Protein 4U4E (pdb70)

InterPro domains:
  IPR002155 Thiolase [PIRSF000429] (8-375)
  IPR016039 Thiolase-like [G3DSA:3.40.47.10] (2-383)
  IPR016039 Thiolase-like [SSF53901] (20-224)
  IPR016039 Thiolase-like [SSF53901] (239-372)
  IPR055140 Thiolase, C-terminal domain 2 [PF22691] (236-382)

Nearest PDB structures (foldseek):
  6ok1-assembly1_A  TM=9.140E-01  e=4.438E-34  Thermomonospora curvata DSM 43183
  6ok1-assembly1_C  TM=9.172E-01  e=2.394E-33  Thermomonospora curvata DSM 43183
  5ab7-assembly2_D  TM=8.672E-01  e=2.809E-29  Trypanosoma brucei brucei
  5ab7-assembly3_F  TM=8.658E-01  e=1.011E-28  Trypanosoma brucei brucei
  5m3k-assembly1_C  TM=8.158E-01  e=1.645E-23  Pseudomonas protegens Pf-5

Solvent-accessible surface area: 14396 Å² total

Secondary structure (DSSP, 8-state):
--TTSEEEEEEEE-S--BS-TT--HHHHHHHHHHHHHHHHT--GGG--EEEEESS-HHHHHHHHT---SEEE-------SSHHHHHHHHHHHTTS-SSEEEEEEEETTT------HHHHHHHHHH---S---HHHHHHHHHHHHHH---TT-------HHHHHHSPEEETTEEGGGB----EEEEEEEEEEHHHHHTSSSPPEEEEEEEEEE--S------S--HHHHHHHHHHH-----GGG--B----SBHHHHHHHHHHHTSS-TT-HHHHHTTTTTSTTSS---TT-IIIII-------HHHHHHHHHTTTTGGGGGGSPTT--EEEEEEEETTTTEEEEEEEEE-

Radius of gyration: 19.01 Å; Cα contacts (8 Å, |Δi|>4): 883; chains: 1; bounding box: 47×54×43 Å

Structure (mmCIF, N/CA/C/O backbone):
data_4U4E
#
_entry.id   4U4E
#
_cell.length_a   75.540
_cell.length_b   75.540
_cell.length_c   123.494
_cell.angle_alpha   90.00
_cell.angle_beta   90.00
_cell.angle_gamma   120.00
#
_symmetry.space_group_name_H-M   'P 32 2 1'
#
loop_
_entity.id
_entity.type
_entity.pdbx_description
1 polymer Thiolase
2 water water
#
loop_
_atom_site.group_PDB
_atom_site.id
_atom_site.type_symbol
_atom_site.label_atom_id
_atom_site.label_alt_id
_atom_site.label_comp_id
_atom_site.label_asym_id
_atom_site.label_entity_id
_atom_site.label_seq_id
_atom_site.pdbx_PDB_ins_code
_atom_site.Cartn_x
_atom_site.Cartn_y
_atom_site.Cartn_z
_atom_site.occupancy
_atom_site.B_iso_or_equiv
_atom_site.auth_seq_id
_atom_site.auth_comp_id
_atom_site.auth_asym_id
_atom_site.auth_atom_id
_atom_site.pdbx_PDB_model_num
ATOM 1 N N . THR A 1 3 ? 16.821 52.351 37.152 1.00 70.89 3 THR A N 1
ATOM 2 C CA . THR A 1 3 ? 17.647 53.453 37.735 1.00 75.28 3 THR A CA 1
ATOM 3 C C . THR A 1 3 ? 16.888 54.284 38.785 1.00 70.41 3 THR A C 1
ATOM 4 O O . THR A 1 3 ? 17.393 55.311 39.238 1.00 70.25 3 THR A O 1
ATOM 8 N N . LEU A 1 4 ? 15.680 53.860 39.162 1.00 64.82 4 LEU A N 1
ATOM 9 C CA . LEU A 1 4 ? 15.101 54.285 40.443 1.00 57.76 4 LEU A CA 1
ATOM 10 C C . LEU A 1 4 ? 15.613 53.399 41.590 1.00 43.50 4 LEU A C 1
ATOM 11 O O . LEU A 1 4 ? 15.480 53.763 42.760 1.00 36.80 4 LEU A O 1
ATOM 16 N N . SER A 1 5 ? 16.219 52.261 41.242 1.00 42.21 5 SER A N 1
ATOM 17 C CA . SER A 1 5 ? 16.702 51.269 42.204 1.00 39.97 5 SER A CA 1
ATOM 18 C C . SER A 1 5 ? 17.714 51.851 43.191 1.00 44.02 5 SER A C 1
ATOM 19 O O . SER A 1 5 ? 18.737 52.384 42.782 1.00 51.63 5 SER A O 1
ATOM 22 N N . GLY A 1 6 ? 17.412 51.759 44.485 1.00 46.18 6 GLY A N 1
ATOM 23 C CA . GLY A 1 6 ? 18.336 52.179 45.538 1.00 43.50 6 GLY A CA 1
ATOM 24 C C . GLY A 1 6 ? 18.321 53.653 45.909 1.00 35.94 6 GLY A C 1
ATOM 25 O O . GLY A 1 6 ? 18.881 54.023 46.924 1.00 38.93 6 GLY A O 1
ATOM 26 N N . LYS A 1 7 ? 17.679 54.504 45.113 1.00 36.71 7 LYS A N 1
ATOM 27 C CA . LYS A 1 7 ? 17.721 55.951 45.369 1.00 44.32 7 LYS A CA 1
ATOM 28 C C . LYS A 1 7 ? 16.769 56.438 46.472 1.00 44.08 7 LYS A C 1
ATOM 29 O O . LYS A 1 7 ? 16.830 57.612 46.873 1.00 44.85 7 LYS A O 1
ATOM 35 N N . THR A 1 8 ? 15.895 55.558 46.959 1.00 34.52 8 THR A N 1
ATOM 36 C CA . THR A 1 8 ? 14.953 55.919 48.013 1.00 33.76 8 THR A CA 1
ATOM 37 C C . THR A 1 8 ? 14.860 54.798 49.027 1.00 31.65 8 THR A C 1
ATOM 38 O O . THR A 1 8 ? 15.213 53.653 48.727 1.00 35.30 8 THR A O 1
ATOM 42 N N . ALA A 1 9 ? 14.390 55.125 50.229 1.00 29.24 9 ALA A N 1
ATOM 43 C CA . ALA A 1 9 ? 14.308 54.135 51.291 1.00 29.23 9 ALA A CA 1
ATOM 44 C C . ALA A 1 9 ? 13.181 54.386 52.270 1.00 28.85 9 ALA A C 1
ATOM 45 O O . ALA A 1 9 ? 12.698 55.528 52.449 1.00 27.43 9 ALA A O 1
ATOM 47 N N . ILE A 1 10 ? 12.781 53.288 52.901 1.00 26.68 10 ILE A N 1
ATOM 48 C CA . ILE A 1 10 ? 11.789 53.309 53.942 1.00 30.09 10 ILE A CA 1
ATOM 49 C C . ILE A 1 10 ? 12.503 53.617 55.241 1.00 30.12 10 ILE A C 1
ATOM 50 O O . ILE A 1 10 ? 13.499 52.974 55.576 1.00 32.87 10 ILE A O 1
ATOM 55 N N . VAL A 1 11 ? 11.987 54.611 55.951 1.00 32.72 11 VAL A N 1
ATOM 56 C CA . VAL A 1 11 ? 12.616 55.128 57.181 1.00 33.64 11 VAL A CA 1
ATOM 57 C C . VAL A 1 11 ? 11.745 54.951 58.425 1.00 37.47 11 VAL A C 1
ATOM 58 O O . VAL A 1 11 ? 12.229 55.093 59.547 1.00 36.04 11 VAL A O 1
ATOM 62 N N . GLY A 1 12 ? 10.462 54.662 58.230 1.00 39.01 12 GLY A N 1
ATOM 63 C CA . GLY A 1 12 ? 9.536 54.470 59.344 1.00 35.52 12 GLY A CA 1
ATOM 64 C C . GLY A 1 12 ? 8.379 53.585 58.929 1.00 34.05 12 GLY A C 1
ATOM 65 O O . GLY A 1 12 ? 7.874 53.712 57.821 1.00 30.55 12 GLY A O 1
ATOM 66 N N . VAL A 1 13 ? 7.978 52.682 59.817 1.00 32.34 13 VAL A N 1
ATOM 67 C CA . VAL A 1 13 ? 6.843 51.797 59.590 1.00 31.66 13 VAL A CA 1
ATOM 68 C C . VAL A 1 13 ? 6.053 51.663 60.882 1.00 29.85 13 VAL A C 1
ATOM 69 O O . VAL A 1 13 ? 6.641 51.621 61.949 1.00 27.53 13 VAL A O 1
ATOM 73 N N . ALA A 1 14 ? 4.728 51.586 60.783 1.00 31.09 14 ALA A N 1
ATOM 74 C CA . ALA A 1 14 ? 3.886 51.444 61.971 1.00 31.52 14 ALA A CA 1
ATOM 75 C C . ALA A 1 14 ? 2.473 50.946 61.645 1.00 30.36 14 ALA A C 1
ATOM 76 O O . ALA A 1 14 ? 1.945 51.193 60.567 1.00 25.90 14 ALA A O 1
ATOM 78 N N . GLU A 1 15 ? 1.867 50.254 62.597 1.00 27.75 15 GLU A N 1
ATOM 79 C CA . GLU A 1 15 ? 0.441 49.977 62.544 1.00 30.65 15 GLU A CA 1
ATOM 80 C C . GLU A 1 15 ? -0.303 51.044 63.325 1.00 28.51 15 GLU A C 1
ATOM 81 O O . GLU A 1 15 ? 0.303 51.879 63.984 1.00 29.56 15 GLU A O 1
ATOM 87 N N A SER A 1 16 ? -1.625 50.995 63.249 0.50 26.05 16 SER A N 1
ATOM 88 N N B SER A 1 16 ? -1.631 51.009 63.238 0.50 25.31 16 SER A N 1
ATOM 89 C CA A SER A 1 16 ? -2.478 51.817 64.071 0.50 31.76 16 SER A CA 1
ATOM 90 C CA B SER A 1 16 ? -2.484 51.832 64.074 0.50 29.04 16 SER A CA 1
ATOM 91 C C A SER A 1 16 ? -2.256 51.448 65.538 0.50 34.03 16 SER A C 1
ATOM 92 C C B SER A 1 16 ? -2.270 51.444 65.536 0.50 32.58 16 SER A C 1
ATOM 93 O O A SER A 1 16 ? -1.623 50.430 65.831 0.50 36.93 16 SER A O 1
ATOM 94 O O B SER A 1 16 ? -1.658 50.411 65.821 0.50 35.42 16 SER A O 1
ATOM 99 N N . ASP A 1 17 ? -2.764 52.276 66.452 1.00 33.33 17 ASP A N 1
ATOM 100 C CA . ASP A 1 17 ? -2.581 52.051 67.892 1.00 32.42 17 ASP A CA 1
ATOM 101 C C . ASP A 1 17 ? -3.112 50.676 68.316 1.00 31.79 17 ASP A C 1
ATOM 102 O O . ASP A 1 17 ? -2.503 49.992 69.129 1.00 28.86 17 ASP A O 1
ATOM 107 N N . GLN A 1 18 ? -4.254 50.290 67.755 1.00 32.91 18 GLN A N 1
ATOM 108 C CA . GLN A 1 18 ? -4.811 48.968 67.957 1.00 33.05 18 GLN A CA 1
ATOM 109 C C . GLN A 1 18 ? -5.204 48.389 66.604 1.00 34.79 18 GLN A C 1
ATOM 110 O O . GLN A 1 18 ? -5.484 49.139 65.653 1.00 30.16 18 GLN A O 1
ATOM 116 N N . ILE A 1 19 ? -5.202 47.057 66.533 1.00 31.42 19 ILE A N 1
ATOM 117 C CA . ILE A 1 19 ? -5.656 46.315 65.365 1.00 32.21 19 ILE A CA 1
ATOM 118 C C . ILE A 1 19 ? -6.480 45.124 65.826 1.00 31.55 19 ILE A C 1
ATOM 119 O O . ILE A 1 19 ? -6.380 44.701 66.964 1.00 33.21 19 ILE A O 1
ATOM 124 N N . GLY A 1 20 ? -7.270 44.568 64.927 1.00 29.43 20 GLY A N 1
ATOM 125 C CA . GLY A 1 20 ? -8.044 43.379 65.232 1.00 29.46 20 GLY A CA 1
ATOM 126 C C . GLY A 1 20 ? -9.499 43.760 65.319 1.00 27.08 20 GLY A C 1
ATOM 127 O O . GLY A 1 20 ? -10.144 43.978 64.306 1.00 27.61 20 GLY A O 1
ATOM 128 N N . LYS A 1 21 ? -10.014 43.836 66.536 1.00 31.54 21 LYS A N 1
ATOM 129 C CA . LYS A 1 21 ? -11.369 44.297 66.781 1.00 34.93 21 LYS A CA 1
ATOM 130 C C . LYS A 1 21 ? -11.208 45.674 67.398 1.00 32.58 21 LYS A C 1
ATOM 131 O O . LYS A 1 21 ? -10.719 45.803 68.513 1.00 30.29 21 LYS A O 1
ATOM 137 N N . VAL A 1 22 ? -11.572 46.709 66.658 1.00 34.63 22 VAL A N 1
ATOM 138 C CA . VAL A 1 22 ? -11.398 48.075 67.140 1.00 33.93 22 VAL A CA 1
ATOM 139 C C . VAL A 1 22 ? -12.719 48.795 66.931 1.00 32.01 22 VAL A C 1
ATOM 140 O O . VAL A 1 22 ? -12.906 49.461 65.924 1.00 38.48 22 VAL A O 1
ATOM 144 N N . PRO A 1 23 ? -13.663 48.626 67.870 1.00 39.01 23 PRO A N 1
ATOM 145 C CA . PRO A 1 23 ? -14.958 49.273 67.694 1.00 40.92 23 PRO A CA 1
ATOM 146 C C . PRO A 1 23 ? -14.826 50.783 67.690 1.00 38.59 23 PRO A C 1
ATOM 147 O O . PRO A 1 23 ? -13.855 51.330 68.228 1.00 43.50 23 PRO A O 1
ATOM 151 N N . ASP A 1 24 ? -15.784 51.443 67.058 1.00 38.51 24 ASP A N 1
ATOM 152 C CA . ASP A 1 24 ? -15.894 52.905 67.113 1.00 43.56 24 ASP A CA 1
ATOM 153 C C . ASP A 1 24 ? -14.750 53.733 66.500 1.00 42.94 24 ASP A C 1
ATOM 154 O O . ASP A 1 24 ? -14.836 54.953 66.505 1.00 44.83 24 ASP A O 1
ATOM 159 N N . LYS A 1 25 ? -13.706 53.100 65.961 1.00 41.83 25 LYS A N 1
ATOM 160 C CA . LYS A 1 25 ? -12.647 53.832 65.242 1.00 38.26 25 LYS A CA 1
ATOM 161 C C . LYS A 1 25 ? -12.807 53.711 63.731 1.00 35.55 25 LYS A C 1
ATOM 162 O O . LYS A 1 25 ? -12.652 52.624 63.171 1.00 31.70 25 LYS A O 1
ATOM 168 N N . PRO A 1 26 ? -13.130 54.832 63.061 1.00 33.43 26 PRO A N 1
ATOM 169 C CA . PRO A 1 26 ? -13.297 54.771 61.613 1.00 32.84 26 PRO A CA 1
ATOM 170 C C . PRO A 1 26 ? -11.977 54.601 60.862 1.00 30.55 26 PRO A C 1
ATOM 171 O O . PRO A 1 26 ? -10.889 54.739 61.444 1.00 28.62 26 PRO A O 1
ATOM 175 N N . ALA A 1 27 ? -12.085 54.290 59.573 1.00 30.34 27 ALA A N 1
ATOM 176 C CA . ALA A 1 27 ? -10.910 54.094 58.724 1.00 34.19 27 ALA A CA 1
ATOM 177 C C . ALA A 1 27 ? -9.935 55.272 58.810 1.00 35.09 27 ALA A C 1
ATOM 178 O O . ALA A 1 27 ? -8.737 55.063 58.950 1.00 29.84 27 ALA A O 1
ATOM 180 N N . ILE A 1 28 ? -10.451 56.497 58.740 1.00 34.72 28 ILE A N 1
ATOM 181 C CA . ILE A 1 28 ? -9.590 57.685 58.715 1.00 35.41 28 ILE A CA 1
ATOM 182 C C . ILE A 1 28 ? -8.726 57.805 59.969 1.00 32.45 28 ILE A C 1
ATOM 183 O O . ILE A 1 28 ? -7.560 58.202 59.898 1.00 36.45 28 ILE A O 1
ATOM 188 N N . ALA A 1 29 ? -9.299 57.429 61.106 1.00 34.29 29 ALA A N 1
ATOM 189 C CA . ALA A 1 29 ? -8.590 57.448 62.378 1.00 32.55 29 ALA A CA 1
ATOM 190 C C . ALA A 1 29 ? -7.520 56.370 62.432 1.00 31.04 29 ALA A C 1
ATOM 191 O O . ALA A 1 29 ? -6.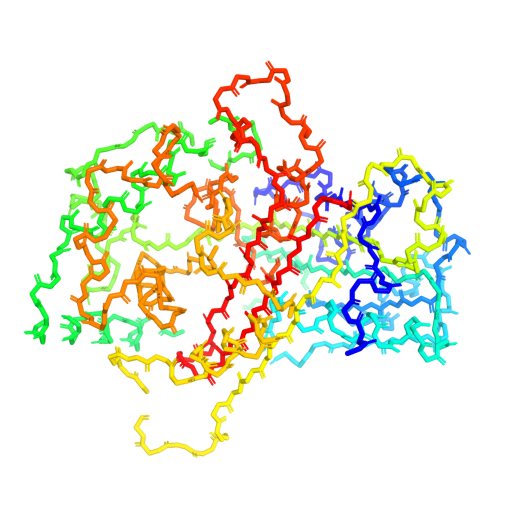451 56.593 62.972 1.00 30.38 29 ALA A O 1
ATOM 193 N N . LEU A 1 30 ? -7.810 55.209 61.857 1.00 30.47 30 LEU A N 1
ATOM 194 C CA . LEU A 1 30 ? -6.844 54.112 61.781 1.00 28.21 30 LEU A CA 1
ATOM 195 C C . LEU A 1 30 ? -5.624 54.481 60.937 1.00 26.52 30 LEU A C 1
ATOM 196 O O . LEU A 1 30 ? -4.491 54.120 61.268 1.00 24.48 30 LEU A O 1
ATOM 201 N N . HIS A 1 31 ? -5.878 55.168 59.828 1.00 25.76 31 HIS A N 1
ATOM 202 C CA . HIS A 1 31 ? -4.816 55.677 58.961 1.00 27.54 31 HIS A CA 1
ATOM 203 C C . HIS A 1 31 ? -3.957 56.709 59.702 1.00 25.77 31 HIS A C 1
ATOM 204 O O . HIS A 1 31 ? -2.717 56.624 59.690 1.00 22.61 31 HIS A O 1
ATOM 211 N N . ALA A 1 32 ? -4.627 57.656 60.355 1.00 24.21 32 ALA A N 1
ATOM 212 C CA . ALA A 1 32 ? -3.962 58.772 61.047 1.00 26.07 32 ALA A CA 1
ATOM 213 C C . ALA A 1 32 ? -3.002 58.296 62.128 1.00 27.99 32 ALA A C 1
ATOM 214 O O . ALA A 1 32 ? -1.856 58.759 62.202 1.00 30.10 32 ALA A O 1
ATOM 216 N N . GLU A 1 33 ? -3.478 57.379 62.968 1.00 28.17 33 GLU A N 1
ATOM 217 C CA . GLU A 1 33 ? -2.656 56.790 64.018 1.00 27.95 33 GLU A CA 1
ATOM 218 C C . GLU A 1 33 ? -1.425 56.154 63.425 1.00 26.65 33 GLU A C 1
ATOM 219 O O . GLU A 1 33 ? -0.312 56.417 63.866 1.00 31.83 33 GLU A O 1
ATOM 225 N N . ALA A 1 34 ? -1.620 55.301 62.429 1.00 24.87 34 ALA A N 1
ATOM 226 C CA . ALA A 1 34 ? -0.480 54.600 61.819 1.00 27.97 34 ALA A CA 1
ATOM 227 C C . ALA A 1 34 ? 0.560 55.599 61.289 1.00 27.68 34 ALA A C 1
ATOM 228 O O . ALA A 1 34 ? 1.759 55.417 61.466 1.00 24.48 34 ALA A O 1
ATOM 230 N N . ALA A 1 35 ? 0.074 56.662 60.656 1.00 27.33 35 ALA A N 1
ATOM 231 C CA . ALA A 1 35 ? 0.925 57.700 60.104 1.00 27.37 35 ALA A CA 1
ATOM 232 C C . ALA A 1 35 ? 1.776 58.354 61.182 1.00 29.89 35 ALA A C 1
ATOM 233 O O . ALA A 1 35 ? 3.013 58.381 61.085 1.00 33.34 35 ALA A O 1
ATOM 235 N N . LEU A 1 36 ? 1.111 58.864 62.214 1.00 30.77 36 LEU A N 1
ATOM 236 C CA . LEU A 1 36 ? 1.804 59.488 63.347 1.00 32.43 36 LEU A CA 1
ATOM 237 C C . LEU A 1 36 ? 2.848 58.549 63.941 1.00 32.62 36 LEU A C 1
ATOM 238 O O . LEU A 1 36 ? 4.000 58.936 64.175 1.00 31.86 36 LEU A O 1
ATOM 243 N N . ASN A 1 37 ? 2.451 57.303 64.156 1.00 30.58 37 ASN A N 1
ATOM 244 C CA . ASN A 1 37 ? 3.371 56.321 64.701 1.00 30.47 37 ASN A CA 1
ATOM 245 C C . ASN A 1 37 ? 4.568 56.070 63.794 1.00 29.28 37 ASN A C 1
ATOM 246 O O . ASN A 1 37 ? 5.679 55.908 64.293 1.00 32.27 37 ASN A O 1
ATOM 251 N N . ALA A 1 38 ? 4.368 56.033 62.477 1.00 29.46 38 ALA A N 1
ATOM 252 C CA . ALA A 1 38 ? 5.497 55.758 61.565 1.00 34.14 38 ALA A CA 1
ATOM 253 C C . ALA A 1 38 ? 6.470 56.930 61.499 1.00 32.11 38 ALA A C 1
ATOM 254 O O . ALA A 1 38 ? 7.690 56.746 61.383 1.00 27.25 38 ALA A O 1
ATOM 256 N N . LEU A 1 39 ? 5.917 58.133 61.559 1.00 31.69 39 LEU A N 1
ATOM 257 C CA . LEU A 1 39 ? 6.719 59.346 61.547 1.00 36.57 39 LEU A CA 1
ATOM 258 C C . LEU A 1 39 ? 7.619 59.448 62.781 1.00 39.45 39 LEU A C 1
ATOM 259 O O . LEU A 1 39 ? 8.838 59.652 62.664 1.00 36.49 39 LEU A O 1
ATOM 264 N N . GLU A 1 40 ? 7.019 59.278 63.956 1.00 43.47 40 GLU A N 1
ATOM 265 C CA . GLU A 1 40 ? 7.760 59.352 65.211 1.00 41.39 40 GLU A CA 1
ATOM 266 C C . GLU A 1 40 ? 8.887 58.320 65.241 1.00 39.78 40 GLU A C 1
ATOM 267 O O . GLU A 1 40 ? 9.995 58.626 65.672 1.00 41.67 40 GLU A O 1
ATOM 273 N N . GLU A 1 41 ? 8.621 57.107 64.764 1.00 37.75 41 GLU A N 1
ATOM 274 C CA . GLU A 1 41 ? 9.660 56.070 64.720 1.00 39.99 41 GLU A CA 1
ATOM 275 C C . GLU A 1 41 ? 10.875 56.525 63.914 1.00 37.50 41 GLU A C 1
ATOM 276 O O . GLU A 1 41 ? 12.012 56.197 64.242 1.00 37.00 41 GLU A O 1
ATOM 282 N N . ALA A 1 42 ? 10.624 57.257 62.839 1.00 39.00 42 ALA A N 1
ATOM 283 C CA . ALA A 1 42 ? 11.698 57.747 61.988 1.00 41.81 42 ALA A CA 1
ATOM 284 C C . ALA A 1 42 ? 12.374 58.991 62.574 1.00 43.03 42 ALA A C 1
ATOM 285 O O . ALA A 1 42 ? 13.502 59.325 62.202 1.00 44.17 42 ALA A O 1
ATOM 287 N N . GLY A 1 43 ? 11.676 59.667 63.479 1.00 42.03 43 GLY A N 1
ATOM 288 C CA . GLY A 1 43 ? 12.161 60.895 64.077 1.00 41.76 43 GLY A CA 1
ATOM 289 C C . GLY A 1 43 ? 11.717 62.089 63.270 1.00 42.26 43 GLY A C 1
ATOM 290 O O . GLY A 1 43 ? 12.363 63.135 63.300 1.00 45.97 43 GLY A O 1
ATOM 291 N N . LEU A 1 44 ? 10.614 61.931 62.539 1.00 42.14 44 LEU A N 1
ATOM 292 C CA . LEU A 1 44 ? 10.016 63.023 61.776 1.00 40.23 44 LEU A CA 1
ATOM 293 C C . LEU A 1 44 ? 8.680 63.353 62.394 1.00 35.52 44 LEU A C 1
ATOM 294 O O . LEU A 1 44 ? 8.256 62.713 63.358 1.00 32.92 44 LEU A O 1
ATOM 299 N N . THR A 1 45 ? 8.026 64.363 61.831 1.00 34.93 45 THR A N 1
ATOM 300 C CA . THR A 1 45 ? 6.679 64.745 62.223 1.00 35.94 45 THR A CA 1
ATOM 301 C C . THR A 1 45 ? 5.846 65.019 60.979 1.00 34.22 45 THR A C 1
ATOM 302 O O . THR A 1 45 ? 6.361 64.997 59.865 1.00 36.77 45 THR A O 1
ATOM 306 N N . LEU A 1 46 ? 4.560 65.294 61.189 1.00 32.38 46 LEU A N 1
ATOM 307 C CA . LEU A 1 46 ? 3.647 65.691 60.117 1.00 36.68 46 LEU A CA 1
ATOM 308 C C . LEU A 1 46 ? 4.131 66.896 59.310 1.00 42.73 46 LEU A C 1
ATOM 309 O O . LEU A 1 46 ? 3.769 67.049 58.143 1.00 40.89 46 LEU A O 1
ATOM 314 N N . ARG A 1 47 ? 4.924 67.757 59.940 1.00 43.24 47 ARG A N 1
ATOM 315 C CA . ARG A 1 47 ? 5.398 68.970 59.296 1.00 43.48 47 ARG A CA 1
ATOM 316 C C . ARG A 1 47 ? 6.427 68.674 58.216 1.00 38.27 47 ARG A C 1
ATOM 317 O O . ARG A 1 47 ? 6.569 69.449 57.284 1.00 39.17 47 ARG A O 1
ATOM 325 N N . ASP A 1 48 ? 7.116 67.542 58.321 1.00 37.84 48 ASP A N 1
ATOM 326 C CA . ASP A 1 48 ? 8.097 67.148 57.313 1.00 38.48 48 ASP A CA 1
ATOM 327 C C . ASP A 1 48 ? 7.481 66.546 56.061 1.00 38.09 48 ASP A C 1
ATOM 328 O O . ASP A 1 48 ? 8.174 66.379 55.070 1.00 40.13 48 ASP A O 1
ATOM 333 N N . VAL A 1 49 ? 6.194 66.217 56.102 1.00 36.69 49 VAL A N 1
ATOM 334 C CA . VAL A 1 49 ? 5.553 65.452 55.036 1.00 37.37 49 VAL A CA 1
ATOM 335 C C . VAL A 1 49 ? 5.040 66.337 53.911 1.00 33.33 49 VAL A C 1
ATOM 336 O O . VAL A 1 49 ? 4.285 67.274 54.139 1.00 37.05 49 VAL A O 1
ATOM 340 N N . ASP A 1 50 ? 5.436 66.010 52.689 1.00 36.78 50 ASP A N 1
ATOM 341 C CA . ASP A 1 50 ? 4.933 66.712 51.503 1.00 41.81 50 ASP A CA 1
ATOM 342 C C . ASP A 1 50 ? 4.334 65.778 50.438 1.00 40.60 50 ASP A C 1
ATOM 343 O O . ASP A 1 50 ? 3.861 66.251 49.402 1.00 31.63 50 ASP A O 1
ATOM 348 N N . GLY A 1 51 ? 4.335 64.468 50.705 1.00 39.34 51 GLY A N 1
ATOM 349 C CA . GLY A 1 51 ? 3.728 63.478 49.803 1.00 35.77 51 GLY A CA 1
ATOM 350 C C . GLY A 1 51 ? 2.809 62.512 50.535 1.00 33.07 51 GLY A C 1
ATOM 351 O O . GLY A 1 51 ? 3.197 61.934 51.543 1.00 28.64 51 GLY A O 1
ATOM 352 N N . LEU A 1 52 ? 1.597 62.329 50.015 1.00 33.59 52 LEU A N 1
ATOM 353 C CA . LEU A 1 52 ? 0.575 61.517 50.671 1.00 33.59 52 LEU A CA 1
ATOM 354 C C . LEU A 1 52 ? -0.064 60.523 49.700 1.00 32.24 52 LEU A C 1
ATOM 355 O O . LEU A 1 52 ? -0.732 60.921 48.747 1.00 29.55 52 LEU A O 1
ATOM 360 N N . LEU A 1 53 ? 0.133 59.234 49.966 1.00 31.52 53 LEU A N 1
ATOM 361 C CA . LEU A 1 53 ? -0.381 58.154 49.122 1.00 30.19 53 LEU A CA 1
ATOM 362 C C . LEU A 1 53 ? -1.266 57.222 49.964 1.00 29.03 53 LEU A C 1
ATOM 363 O O . LEU A 1 53 ? -0.832 56.775 51.014 1.00 23.60 53 LEU A O 1
ATOM 368 N N . THR A 1 54 ? -2.496 56.946 49.515 1.00 28.86 54 THR A N 1
ATOM 369 C CA . THR A 1 54 ? -3.497 56.244 50.355 1.00 29.19 54 THR A CA 1
ATOM 370 C C . THR A 1 54 ? -4.272 55.115 49.660 1.00 28.39 54 THR A C 1
ATOM 371 O O . THR A 1 54 ? -4.496 55.148 48.455 1.00 24.4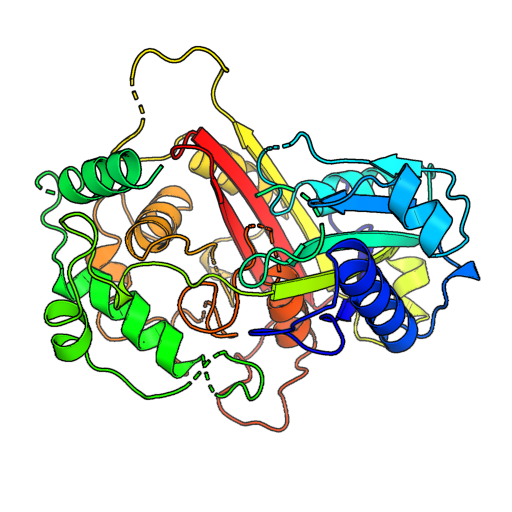2 54 THR A O 1
ATOM 375 N N . ALA A 1 55 ? -4.676 54.123 50.450 1.00 28.21 55 ALA A N 1
ATOM 376 C CA . ALA A 1 55 ? -5.613 53.084 50.012 1.00 27.31 55 ALA A CA 1
ATOM 377 C C . ALA A 1 55 ? -6.584 52.801 51.142 1.00 25.95 55 ALA A C 1
ATOM 378 O O . ALA A 1 55 ? -6.165 52.422 52.224 1.00 27.41 55 ALA A O 1
ATOM 380 N N . GLY A 1 56 ? -7.874 52.961 50.880 1.00 27.45 56 GLY A N 1
ATOM 381 C CA . GLY A 1 56 ? -8.919 52.773 51.891 1.00 31.89 56 GLY A CA 1
ATOM 382 C C . GLY A 1 56 ? -9.519 54.090 52.353 1.00 35.99 56 GLY A C 1
ATOM 383 O O . GLY A 1 56 ? -10.473 54.102 53.138 1.00 32.63 56 GLY A O 1
ATOM 384 N N . ILE A 1 57 ? -8.943 55.194 51.875 1.00 35.58 57 ILE A N 1
ATOM 385 C CA . ILE A 1 57 ? -9.395 56.540 52.216 1.00 35.91 57 ILE A CA 1
ATOM 386 C C . ILE A 1 57 ? -8.788 57.520 51.206 1.00 34.16 57 ILE A C 1
ATOM 387 O O . ILE A 1 57 ? -7.705 57.287 50.682 1.00 32.64 57 ILE A O 1
ATOM 392 N N . SER A 1 58 ? -9.508 58.593 50.918 1.00 36.29 58 SER A N 1
ATOM 393 C CA . SER A 1 58 ? -9.051 59.628 49.985 1.00 36.96 58 SER A CA 1
ATOM 394 C C . SER A 1 58 ? -7.854 60.411 50.546 1.00 33.91 58 SER A C 1
ATOM 395 O O . SER A 1 58 ? -7.852 60.755 51.726 1.00 30.99 58 SER A O 1
ATOM 398 N N . PRO A 1 59 ? -6.843 60.705 49.704 1.00 35.17 59 PRO A N 1
ATOM 399 C CA . PRO A 1 59 ? -5.719 61.531 50.161 1.00 35.86 59 PRO A CA 1
ATOM 400 C C . PRO A 1 59 ? -6.159 62.934 50.544 1.00 34.00 59 PRO A C 1
ATOM 401 O O . PRO A 1 59 ? -5.630 63.495 51.490 1.00 33.51 59 PRO A O 1
ATOM 405 N N . LEU A 1 60 ? -7.112 63.490 49.805 1.00 35.91 60 LEU A N 1
ATOM 406 C CA . LEU A 1 60 ? -7.697 64.782 50.153 1.00 40.74 60 LEU A CA 1
ATOM 407 C C . LEU A 1 60 ? -8.256 64.715 51.571 1.00 41.93 60 LEU A C 1
ATOM 408 O O . LEU A 1 60 ? -7.875 65.504 52.427 1.00 38.82 60 LEU A O 1
ATOM 413 N N . GLU A 1 61 ? -9.134 63.747 51.819 1.00 45.60 61 GLU A N 1
ATOM 414 C CA . GLU A 1 61 ? -9.799 63.644 53.112 1.00 42.81 61 GLU A CA 1
ATOM 415 C C . GLU A 1 61 ? -8.811 63.427 54.256 1.00 38.95 61 GLU A C 1
ATOM 416 O O . GLU A 1 61 ? -8.939 64.048 55.316 1.00 38.83 61 GLU A O 1
ATOM 422 N N . LEU A 1 62 ? -7.814 62.574 54.036 1.00 35.76 62 LEU A N 1
ATOM 423 C CA . LEU A 1 62 ? -6.843 62.262 55.089 1.00 35.86 62 LEU A CA 1
ATOM 424 C C . LEU A 1 62 ? -5.863 63.390 55.343 1.00 37.27 62 LEU A C 1
ATOM 425 O O . LEU A 1 62 ? -5.472 63.608 56.481 1.00 34.70 62 LEU A O 1
ATOM 430 N N . GLY A 1 63 ? -5.438 64.072 54.285 1.00 38.44 63 GLY A N 1
ATOM 431 C CA . GLY A 1 63 ? -4.547 65.220 54.418 1.00 33.01 63 GLY A CA 1
ATOM 432 C C . GLY A 1 63 ? -5.188 66.302 55.250 1.00 32.56 63 GLY A C 1
ATOM 433 O O . GLY A 1 63 ? -4.554 66.870 56.122 1.00 35.93 63 GLY A O 1
ATOM 434 N N . GLU A 1 64 ? -6.461 66.568 54.985 1.00 37.90 64 GLU A N 1
ATOM 435 C CA . GLU A 1 64 ? -7.237 67.532 55.762 1.00 44.40 64 GLU A CA 1
ATOM 436 C C . GLU A 1 64 ? -7.316 67.115 57.236 1.00 44.56 64 GLU A C 1
ATOM 437 O O . GLU A 1 64 ? -7.139 67.930 58.137 1.00 40.26 64 GLU A O 1
ATOM 443 N N . TYR A 1 65 ? -7.561 65.833 57.467 1.00 46.40 65 TYR A N 1
ATOM 444 C CA . TYR A 1 65 ? -7.714 65.288 58.810 1.00 38.03 65 TYR A CA 1
ATOM 445 C C . TYR A 1 65 ? -6.417 65.337 59.601 1.00 35.75 65 TYR A C 1
ATOM 446 O O . TYR A 1 65 ? -6.436 65.612 60.806 1.00 35.00 65 TYR A O 1
ATOM 455 N N . LEU A 1 66 ? -5.294 65.067 58.937 1.00 32.58 66 LEU A N 1
ATOM 456 C CA . LEU A 1 66 ? -3.991 65.220 59.579 1.00 37.00 66 LEU A CA 1
ATOM 457 C C . LEU A 1 66 ? -3.582 66.677 59.661 1.00 39.66 66 LEU A C 1
ATOM 458 O O . LEU A 1 66 ? -2.686 67.013 60.421 1.00 42.47 66 LEU A O 1
ATOM 463 N N . GLY A 1 67 ? -4.219 67.526 58.857 1.00 39.85 67 GLY A N 1
ATOM 464 C CA . GLY A 1 67 ? -3.898 68.951 58.798 1.00 46.20 67 GLY A CA 1
ATOM 465 C C . GLY A 1 67 ? -2.616 69.254 58.035 1.00 46.22 67 GLY A C 1
ATOM 466 O O . GLY A 1 67 ? -1.828 70.092 58.455 1.00 44.29 67 GLY A O 1
ATOM 467 N N . ILE A 1 68 ? -2.407 68.573 56.912 1.00 45.62 68 ILE A N 1
ATOM 468 C CA . ILE A 1 68 ? -1.267 68.852 56.046 1.00 43.20 68 ILE A CA 1
ATOM 469 C C . ILE A 1 68 ? -1.762 69.210 54.654 1.00 43.22 68 ILE A C 1
ATOM 470 O O . ILE A 1 68 ? -2.922 68.968 54.319 1.00 40.25 68 ILE A O 1
ATOM 475 N N . GLU A 1 69 ? -0.875 69.797 53.855 1.00 46.43 69 GLU A N 1
ATOM 476 C CA . GLU A 1 69 ? -1.198 70.230 52.495 1.00 50.04 69 GLU A CA 1
ATOM 477 C C . GLU A 1 69 ? -0.054 69.839 51.579 1.00 47.18 69 GLU A C 1
ATOM 478 O O . GLU A 1 69 ? 0.728 70.681 51.169 1.00 43.58 69 GLU A O 1
ATOM 484 N N . PRO A 1 70 ? 0.040 68.544 51.250 1.00 48.27 70 PRO A N 1
ATOM 485 C CA . PRO A 1 70 ? 1.198 68.026 50.540 1.00 45.39 70 PRO A CA 1
ATOM 486 C C . PRO A 1 70 ? 1.188 68.427 49.071 1.00 41.83 70 PRO A C 1
ATOM 487 O O . PRO A 1 70 ? 0.116 68.600 48.485 1.00 31.06 70 PRO A O 1
ATOM 491 N N . SER A 1 71 ? 2.377 68.580 48.491 1.00 44.26 71 SER A N 1
ATOM 492 C CA . SER A 1 71 ? 2.505 68.924 47.077 1.00 44.08 71 SER A CA 1
ATOM 493 C C . SER A 1 71 ? 2.121 67.758 46.159 1.00 40.08 71 SER A C 1
ATOM 494 O O . SER A 1 71 ? 1.710 67.982 45.025 1.00 42.85 71 SER A O 1
ATOM 497 N N . TYR A 1 72 ? 2.253 66.524 46.650 1.00 39.40 72 TYR A N 1
ATOM 498 C CA . TYR A 1 72 ? 1.959 65.340 45.850 1.00 34.72 72 TYR A CA 1
ATOM 499 C C . TYR A 1 72 ? 0.971 64.399 46.544 1.00 35.83 72 TYR A C 1
ATOM 500 O O . TYR A 1 72 ? 1.121 64.069 47.725 1.00 32.94 72 TYR A O 1
ATOM 509 N N . THR A 1 73 ? -0.036 63.956 45.805 1.00 32.81 73 THR A N 1
ATOM 510 C CA . THR A 1 73 ? -0.968 62.971 46.320 1.00 34.96 73 THR A CA 1
ATOM 511 C C . THR A 1 73 ? -1.141 61.850 45.318 1.00 34.45 73 THR A C 1
ATOM 512 O O . THR A 1 73 ? -0.832 62.005 44.146 1.00 30.91 73 THR A O 1
ATOM 516 N N . ASP A 1 74 ? -1.622 60.712 45.803 1.00 35.28 74 ASP A N 1
ATOM 517 C CA . ASP A 1 74 ? -1.930 59.561 44.959 1.00 38.01 74 ASP A CA 1
ATOM 518 C C . ASP A 1 74 ? -2.961 58.707 45.686 1.00 34.70 74 ASP A C 1
ATOM 519 O O . ASP A 1 74 ? -2.771 58.357 46.841 1.00 34.92 74 ASP A O 1
ATOM 524 N N . GLY A 1 75 ? -4.059 58.391 45.018 1.00 38.63 75 GLY A N 1
ATOM 525 C CA . GLY A 1 75 ? -5.142 57.623 45.635 1.00 41.28 75 GLY A CA 1
ATOM 526 C C . GLY A 1 75 ? -5.306 56.266 44.988 1.00 41.52 75 GLY A C 1
ATOM 527 O O . GLY A 1 75 ? -4.663 55.958 43.999 1.00 43.77 75 GLY A O 1
ATOM 528 N N . THR A 1 76 ? -6.175 55.452 45.558 1.00 41.82 76 THR A N 1
ATOM 529 C CA . THR A 1 76 ? -6.466 54.136 45.010 1.00 45.93 76 THR A CA 1
ATOM 530 C C . THR A 1 76 ? -7.920 54.108 44.556 1.00 47.08 76 THR A C 1
ATOM 531 O O . THR A 1 76 ? -8.790 54.643 45.243 1.00 47.41 76 THR A O 1
ATOM 535 N N . ALA A 1 77 ? -8.172 53.502 43.396 1.00 49.15 77 ALA A N 1
ATOM 536 C CA . ALA A 1 77 ? -9.532 53.341 42.873 1.00 56.48 77 ALA A CA 1
ATOM 537 C C . ALA A 1 77 ? -10.292 52.305 43.702 1.00 62.53 77 ALA A C 1
ATOM 538 O O . ALA A 1 77 ? -9.770 51.225 43.977 1.00 63.94 77 ALA A O 1
ATOM 540 N N . VAL A 1 78 ? -11.520 52.639 44.095 1.00 76.18 78 VAL A N 1
ATOM 541 C CA . VAL A 1 78 ? -12.305 51.794 45.009 1.00 80.97 78 VAL A CA 1
ATOM 542 C C . VAL A 1 78 ? -13.157 50.803 44.217 1.00 80.67 78 VAL A C 1
ATOM 543 O O . VAL A 1 78 ? -12.658 50.124 43.319 1.00 62.65 78 VAL A O 1
ATOM 547 N N . GLY A 1 80 ? -11.013 48.462 44.627 1.00 59.97 80 GLY A N 1
ATOM 548 C CA . GLY A 1 80 ? -9.762 48.025 44.008 1.00 65.26 80 GLY A CA 1
ATOM 549 C C . GLY A 1 80 ? -8.660 47.793 45.032 1.00 62.12 80 GLY A C 1
ATOM 550 O O . GLY A 1 80 ? -8.792 48.184 46.194 1.00 53.81 80 GLY A O 1
ATOM 551 N N . SER A 1 81 ? -7.568 47.168 44.590 1.00 63.77 81 SER A N 1
ATOM 552 C CA . SER A 1 81 ? -6.459 46.784 45.474 1.00 58.12 81 SER A CA 1
ATOM 553 C C . SER A 1 81 ? -5.199 47.652 45.326 1.00 56.48 81 SER A C 1
ATOM 554 O O . SER A 1 81 ? -5.007 48.345 44.312 1.00 55.95 81 SER A O 1
ATOM 557 N N . SER A 1 82 ? -4.342 47.578 46.348 1.00 42.69 82 SER A N 1
ATOM 558 C CA . SER A 1 82 ? -3.041 48.235 46.333 1.00 43.17 82 SER A CA 1
ATOM 559 C C . SER A 1 82 ? -2.038 47.499 47.215 1.00 40.13 82 SER A C 1
ATOM 560 O O . SER A 1 82 ? -2.147 47.547 48.443 1.00 36.56 82 SER A O 1
ATOM 563 N N . PHE A 1 83 ? -1.056 46.837 46.603 1.00 35.64 83 PHE A N 1
ATOM 564 C CA . PHE A 1 83 ? -0.016 46.159 47.374 1.00 37.14 83 PHE A CA 1
ATOM 565 C C . PHE A 1 83 ? 1.242 47.019 47.479 1.00 37.28 83 PHE A C 1
ATOM 566 O O . PHE A 1 83 ? 1.460 47.645 48.515 1.00 37.87 83 PHE A O 1
ATOM 574 N N . VAL A 1 84 ? 2.049 47.082 46.423 1.00 34.84 84 VAL A N 1
ATOM 575 C CA . VAL A 1 84 ? 3.319 47.824 46.481 1.00 35.17 84 VAL A CA 1
ATOM 576 C C . VAL A 1 84 ? 3.445 48.958 45.458 1.00 34.35 84 VAL A C 1
ATOM 577 O O . VAL A 1 84 ? 4.477 49.612 45.404 1.00 34.79 84 VAL A O 1
ATOM 581 N N . ILE A 1 85 ? 2.401 49.192 44.662 1.00 34.80 85 ILE A N 1
ATOM 582 C CA . ILE A 1 85 ? 2.395 50.273 43.666 1.00 35.72 85 ILE A CA 1
ATOM 583 C C . ILE A 1 85 ? 2.751 51.650 44.266 1.00 32.89 85 ILE A C 1
ATOM 584 O O . ILE A 1 85 ? 3.411 52.470 43.618 1.00 30.76 85 ILE A O 1
ATOM 589 N N . HIS A 1 86 ? 2.329 51.894 45.501 1.00 26.72 86 HIS A N 1
ATOM 590 C CA . HIS A 1 86 ? 2.642 53.154 46.164 1.00 30.04 86 HIS A CA 1
ATOM 591 C C . HIS A 1 86 ? 4.122 53.351 46.480 1.00 30.94 86 HIS A C 1
ATOM 592 O O . HIS A 1 86 ? 4.556 54.488 46.648 1.00 27.67 86 HIS A O 1
ATOM 599 N N . LEU A 1 87 ? 4.884 52.265 46.593 1.00 29.68 87 LEU A N 1
ATOM 600 C CA . LEU A 1 87 ? 6.323 52.387 46.788 1.00 31.26 87 LEU A CA 1
ATOM 601 C C . LEU A 1 87 ? 6.953 52.913 45.515 1.00 33.01 87 LEU A C 1
ATOM 602 O O . LEU A 1 87 ? 7.798 53.803 45.562 1.00 33.78 87 LEU A O 1
ATOM 607 N N . ALA A 1 88 ? 6.533 52.352 44.384 1.00 32.12 88 ALA A N 1
ATOM 608 C CA . ALA A 1 88 ? 7.000 52.793 43.077 1.00 33.90 88 ALA A CA 1
ATOM 609 C C . ALA A 1 88 ? 6.656 54.258 42.830 1.00 32.31 88 ALA A C 1
ATOM 610 O O . ALA A 1 88 ? 7.486 55.043 42.372 1.00 30.43 88 ALA A O 1
ATOM 612 N N . HIS A 1 89 ? 5.421 54.618 43.130 1.00 32.22 89 HIS A N 1
ATOM 613 C CA . HIS A 1 89 ? 4.965 55.974 42.873 1.00 33.88 89 HIS A CA 1
ATOM 614 C C . HIS A 1 89 ? 5.691 56.955 43.784 1.00 32.30 89 HIS A C 1
ATOM 615 O O . HIS A 1 89 ? 6.027 58.058 43.370 1.00 37.36 89 HIS A O 1
ATOM 622 N N . ALA A 1 90 ? 5.948 56.539 45.017 1.00 33.35 90 ALA A N 1
ATOM 623 C CA . ALA A 1 90 ? 6.644 57.393 45.979 1.00 33.38 90 ALA A CA 1
ATOM 624 C C . ALA A 1 90 ? 8.099 57.587 45.591 1.00 33.60 90 ALA A C 1
ATOM 625 O O . ALA A 1 90 ? 8.577 58.715 45.553 1.00 34.83 90 ALA A O 1
ATOM 627 N N . ALA A 1 91 ? 8.798 56.492 45.308 1.00 32.00 91 ALA A N 1
ATOM 628 C CA . ALA A 1 91 ? 10.183 56.581 44.839 1.00 33.86 91 ALA A CA 1
ATOM 629 C C . ALA A 1 91 ? 10.317 57.531 43.637 1.00 33.73 91 ALA A C 1
ATOM 630 O O . ALA A 1 91 ? 11.190 58.394 43.625 1.00 35.68 91 ALA A O 1
ATOM 632 N N . ALA A 1 92 ? 9.423 57.388 42.658 1.00 36.32 92 ALA A N 1
ATOM 633 C CA . ALA A 1 92 ? 9.403 58.243 41.459 1.00 34.82 92 ALA A CA 1
ATOM 634 C C . ALA A 1 92 ? 9.133 59.694 41.779 1.00 36.78 92 ALA A C 1
ATOM 635 O O . ALA A 1 92 ? 9.726 60.585 41.177 1.00 36.45 92 ALA A O 1
ATOM 637 N N . ALA A 1 93 ? 8.199 59.926 42.693 1.00 34.93 93 ALA A N 1
ATOM 638 C CA . ALA A 1 93 ? 7.858 61.271 43.110 1.00 35.66 93 ALA A CA 1
ATOM 639 C C . ALA A 1 93 ? 9.023 61.936 43.843 1.00 39.40 93 ALA A C 1
ATOM 640 O O . ALA A 1 93 ? 9.197 63.148 43.753 1.00 44.93 93 ALA A O 1
ATOM 642 N N . ILE A 1 94 ? 9.821 61.147 44.557 1.00 37.72 94 ILE A N 1
ATOM 643 C CA . ILE A 1 94 ? 10.964 61.685 45.290 1.00 39.47 94 ILE A CA 1
ATOM 644 C C . ILE A 1 94 ? 12.100 62.029 44.335 1.00 42.02 94 ILE A C 1
ATOM 645 O O . ILE A 1 94 ? 12.588 63.155 44.333 1.00 44.22 94 ILE A O 1
ATOM 650 N N . VAL A 1 95 ? 12.499 61.058 43.525 1.00 38.80 95 VAL A N 1
ATOM 651 C CA . VAL A 1 95 ? 13.547 61.244 42.531 1.00 38.90 95 VAL A CA 1
ATOM 652 C C . VAL A 1 95 ? 13.259 62.432 41.606 1.00 41.94 95 VAL A C 1
ATOM 653 O O . VAL A 1 95 ? 14.138 63.256 41.349 1.00 44.95 95 VAL A O 1
ATOM 657 N N . THR A 1 96 ? 12.031 62.536 41.115 1.00 40.12 96 THR A N 1
ATOM 658 C CA . THR A 1 96 ? 11.676 63.659 40.256 1.00 39.14 96 THR A CA 1
ATOM 659 C C . THR A 1 96 ? 11.450 64.934 41.060 1.00 38.05 96 THR A C 1
ATOM 660 O O . THR A 1 96 ? 11.265 66.002 40.479 1.00 39.95 96 THR A O 1
ATOM 664 N N . GLY A 1 97 ? 11.434 64.822 42.386 1.00 32.72 97 GLY A N 1
ATOM 665 C CA . GLY A 1 97 ? 11.291 65.975 43.259 1.00 35.71 97 GLY A CA 1
ATOM 666 C C . GLY A 1 97 ? 9.890 66.561 43.381 1.00 39.69 97 GLY A C 1
ATOM 667 O O . GLY A 1 97 ? 9.743 67.710 43.798 1.00 39.39 97 GLY A O 1
ATOM 668 N N . ARG A 1 98 ? 8.855 65.796 43.037 1.00 38.91 98 ARG A N 1
ATOM 669 C CA . ARG A 1 98 ? 7.478 66.232 43.320 1.00 40.04 98 ARG A CA 1
ATOM 670 C C . ARG A 1 98 ? 7.206 66.196 44.832 1.00 39.00 98 ARG A C 1
ATOM 671 O O . ARG A 1 98 ? 6.302 66.874 45.321 1.00 45.35 98 ARG A O 1
ATOM 679 N N . CYS A 1 99 ? 7.987 65.401 45.563 1.00 36.02 99 CYS A N 1
ATOM 680 C CA . CYS A 1 99 ? 8.028 65.484 47.026 1.00 39.76 99 CYS A CA 1
ATOM 681 C C . CYS A 1 99 ? 9.378 64.996 47.549 1.00 38.10 99 CYS A C 1
ATOM 682 O O . CYS A 1 99 ? 10.269 64.677 46.769 1.00 43.32 99 CYS A O 1
ATOM 685 N N . SER A 1 100 ? 9.530 64.955 48.870 1.00 37.20 100 SER A N 1
ATOM 686 C CA . SER A 1 100 ? 10.775 64.511 49.510 1.00 38.75 100 SER A CA 1
ATOM 687 C C . SER A 1 100 ? 10.523 63.544 50.676 1.00 33.45 100 SER A C 1
ATOM 688 O O . SER A 1 100 ? 11.314 62.636 50.918 1.00 34.12 100 SER A O 1
ATOM 691 N N . VAL A 1 101 ? 9.435 63.764 51.407 1.00 34.37 101 VAL A N 1
ATOM 692 C CA . VAL A 1 101 ? 9.010 62.882 52.487 1.00 37.53 101 VAL A CA 1
ATOM 693 C C . VAL A 1 101 ? 7.631 62.337 52.120 1.00 33.16 101 VAL A C 1
ATOM 694 O O . VAL A 1 101 ? 6.639 63.056 52.199 1.00 32.65 101 VAL A O 1
ATOM 698 N N . ALA A 1 102 ? 7.579 61.075 51.708 1.00 30.49 102 ALA A N 1
ATOM 699 C CA . ALA A 1 102 ? 6.321 60.475 51.278 1.00 30.31 102 ALA A CA 1
ATOM 700 C C . ALA A 1 102 ? 5.728 59.615 52.378 1.00 29.38 102 ALA A C 1
ATOM 701 O O . ALA A 1 102 ? 6.361 58.691 52.873 1.00 30.58 102 ALA A O 1
ATOM 703 N N . LEU A 1 103 ? 4.500 59.934 52.749 1.00 29.04 103 LEU A N 1
ATOM 704 C CA . LEU A 1 103 ? 3.752 59.158 53.711 1.00 29.96 103 LEU A CA 1
ATOM 705 C C . LEU A 1 103 ? 2.752 58.292 52.942 1.00 28.94 103 LEU A C 1
ATOM 706 O O . LEU A 1 103 ? 1.962 58.811 52.146 1.00 27.87 103 LEU A O 1
ATOM 711 N N . ILE A 1 104 ? 2.810 56.979 53.167 1.00 27.55 104 ILE A N 1
ATOM 712 C CA . ILE A 1 104 ? 1.862 56.030 52.575 1.00 26.29 104 ILE A CA 1
ATOM 713 C C . ILE A 1 104 ? 1.020 55.344 53.651 1.00 26.34 104 ILE A C 1
ATOM 714 O O . ILE A 1 104 ? 1.575 54.780 54.580 1.00 26.47 104 ILE A O 1
ATOM 719 N N . THR A 1 105 ? -0.307 55.348 53.492 1.00 25.16 105 THR A N 1
ATOM 720 C CA . THR A 1 105 ? -1.207 54.728 54.461 1.00 26.21 105 THR A CA 1
ATOM 721 C C . THR A 1 105 ? -2.259 53.801 53.825 1.00 25.17 105 THR A C 1
ATOM 722 O O . THR A 1 105 ? -2.854 54.114 52.803 1.00 24.63 105 THR A O 1
ATOM 726 N N . HIS A 1 106 ? -2.461 52.651 54.453 1.00 24.01 106 HIS A N 1
ATOM 727 C CA . HIS A 1 106 ? -3.404 51.637 54.011 1.00 25.32 106 HIS A CA 1
ATOM 728 C C . HIS A 1 106 ? -4.299 51.272 55.176 1.00 26.22 106 HIS A C 1
ATOM 729 O O . HIS A 1 106 ? -3.897 51.401 56.329 1.00 27.04 106 HIS A O 1
ATOM 736 N N . GLY A 1 107 ? -5.497 50.781 54.882 1.00 26.48 107 GLY A N 1
ATOM 737 C CA . GLY A 1 107 ? -6.299 50.113 55.887 1.00 24.90 107 GLY A CA 1
ATOM 738 C C . GLY A 1 107 ? -7.751 50.518 55.889 1.00 24.08 107 GLY A C 1
ATOM 739 O O . GLY A 1 107 ? -8.154 51.437 55.194 1.00 24.73 107 GLY A O 1
ATOM 740 N N . GLU A 1 108 ? -8.530 49.808 56.691 1.00 24.82 108 GLU A N 1
ATOM 741 C CA . GLU A 1 108 ? -9.934 50.130 56.910 1.00 28.70 108 GLU A CA 1
ATOM 742 C C . GLU A 1 108 ? -10.474 49.428 58.168 1.00 27.13 108 GLU A C 1
ATOM 743 O O . GLU A 1 108 ? -9.782 48.601 58.793 1.00 25.78 108 GLU A O 1
ATOM 749 N N . SER A 1 109 ? -11.704 49.798 58.527 1.00 28.07 109 SER A N 1
ATOM 750 C CA . SER A 1 109 ? -12.466 49.135 59.565 1.00 30.59 109 SER A CA 1
ATOM 751 C C . SER A 1 109 ? -13.160 47.930 58.940 1.00 31.94 109 SER A C 1
ATOM 752 O O . SER A 1 109 ? -14.361 47.954 58.684 1.00 32.06 109 SER A O 1
ATOM 755 N N . GLY A 1 110 ? -12.387 46.884 58.680 1.00 32.42 110 GLY A N 1
ATOM 756 C CA . GLY A 1 110 ? -12.876 45.740 57.918 1.00 36.75 110 GLY A CA 1
ATOM 757 C C . GLY A 1 110 ? -13.891 44.936 58.693 1.00 38.34 110 GLY A C 1
ATOM 758 O O . GLY A 1 110 ? -14.928 44.559 58.159 1.00 39.92 110 GLY A O 1
ATOM 759 N N . ARG A 1 111 ? -13.581 44.702 59.964 1.00 38.23 111 ARG A N 1
ATOM 760 C CA . ARG A 1 111 ? -14.429 43.940 60.861 1.00 37.41 111 ARG A CA 1
ATOM 761 C C . ARG A 1 111 ? -15.638 44.740 61.364 1.00 38.98 111 ARG A C 1
ATOM 762 O O . ARG A 1 111 ? -16.784 44.331 61.172 1.00 38.65 111 ARG A O 1
ATOM 770 N N . SER A 1 112 ? -15.374 45.877 62.002 1.00 35.53 112 SER A N 1
ATOM 771 C CA . SER A 1 112 ? -16.422 46.666 62.644 1.00 33.89 112 SER A CA 1
ATOM 772 C C . SER A 1 112 ? -17.174 47.553 61.673 1.00 34.50 112 SER A C 1
ATOM 773 O O . SER A 1 112 ? -18.277 47.977 61.970 1.00 37.10 112 SER A O 1
ATOM 776 N N . ARG A 1 113 ? -16.572 47.857 60.531 1.00 36.20 113 ARG A N 1
ATOM 777 C CA . ARG A 1 113 ? -17.223 48.674 59.504 1.00 39.55 113 ARG A CA 1
ATOM 778 C C . ARG A 1 113 ? -17.729 49.993 60.071 1.00 38.72 113 ARG A C 1
ATOM 779 O O . ARG A 1 113 ? -18.836 50.422 59.772 1.00 38.13 113 ARG A O 1
ATOM 787 N N . VAL A 1 114 ? -16.915 50.634 60.895 1.00 39.23 114 VAL A N 1
ATOM 788 C CA . VAL A 1 114 ? -17.316 51.887 61.527 1.00 43.13 114 VAL A CA 1
ATOM 789 C C . VAL A 1 114 ? -17.542 52.982 60.482 1.00 43.36 114 VAL A C 1
ATOM 790 O O . VAL A 1 114 ? -16.720 53.189 59.601 1.00 42.72 114 VAL A O 1
ATOM 794 N N . GLY A 1 115 ? -18.677 53.664 60.578 1.00 47.27 115 GLY A N 1
ATOM 795 C CA . GLY A 1 115 ? -19.010 54.732 59.641 1.00 58.19 115 GLY A CA 1
ATOM 796 C C . GLY A 1 115 ? -19.219 54.278 58.204 1.00 65.02 115 GLY A C 1
ATOM 797 O O . GLY A 1 115 ? -18.967 55.038 57.268 1.00 67.85 115 GLY A O 1
ATOM 806 N N . PRO A 1 117 ? -22.110 52.455 55.417 1.00 88.57 117 PRO A N 1
ATOM 807 C CA . PRO A 1 117 ? -23.569 52.354 55.265 1.00 89.98 117 PRO A CA 1
ATOM 808 C C . PRO A 1 117 ? -24.087 50.912 55.358 1.00 86.75 117 PRO A C 1
ATOM 809 O O . PRO A 1 117 ? -23.544 50.032 54.690 1.00 93.62 117 PRO A O 1
ATOM 813 N N . PRO A 1 118 ? -25.135 50.670 56.175 1.00 93.49 118 PRO A N 1
ATOM 814 C CA . PRO A 1 118 ? -25.704 49.324 56.341 1.00 89.90 118 PRO A CA 1
ATOM 815 C C . PRO A 1 118 ? -25.960 48.593 55.023 1.00 75.28 118 PRO A C 1
ATOM 816 O O . PRO A 1 118 ? -25.349 47.558 54.772 1.00 66.52 118 PRO A O 1
ATOM 820 N N . PRO A 1 139 ? -13.915 37.706 45.408 1.00 62.52 139 PRO A N 1
ATOM 821 C CA . PRO A 1 139 ? -14.921 36.727 44.962 1.00 68.74 139 PRO A CA 1
ATOM 822 C C . PRO A 1 139 ? -14.431 35.286 45.120 1.00 68.76 139 PRO A C 1
ATOM 823 O O . PRO A 1 139 ? -13.661 34.782 44.296 1.00 65.44 139 PRO A O 1
ATOM 827 N N . VAL A 1 140 ? -14.912 34.634 46.174 1.00 62.77 140 VAL A N 1
ATOM 828 C CA . VAL A 1 140 ? -14.312 33.396 46.675 1.00 57.84 140 VAL A CA 1
ATOM 829 C C . VAL A 1 140 ? -14.466 32.231 45.704 1.00 52.32 140 VAL A C 1
ATOM 830 O O . VAL A 1 140 ? -13.597 31.366 45.633 1.00 49.54 140 VAL A O 1
ATOM 834 N N . GLY A 1 141 ? -15.566 32.210 44.962 1.00 47.46 141 GLY A N 1
ATOM 835 C CA . GLY A 1 141 ? -15.844 31.121 44.036 1.00 43.74 141 GLY A CA 1
ATOM 836 C C . GLY A 1 141 ? -14.776 30.974 42.978 1.00 41.18 141 GLY A C 1
ATOM 837 O O . GLY A 1 141 ? -14.394 29.856 42.615 1.00 36.91 141 GLY A O 1
ATOM 838 N N . ALA A 1 142 ? -14.282 32.109 42.497 1.00 35.77 142 ALA A N 1
ATOM 839 C CA . ALA A 1 142 ? -13.283 32.120 41.450 1.00 33.91 142 ALA A CA 1
ATOM 840 C C . ALA A 1 142 ? -11.948 31.566 41.944 1.00 34.90 142 ALA A C 1
ATOM 841 O O . ALA A 1 142 ? -11.275 30.831 41.219 1.00 35.66 142 ALA A O 1
ATOM 843 N N . TYR A 1 143 ? -11.561 31.920 43.166 1.00 31.44 143 TYR A N 1
ATOM 844 C CA . TYR A 1 143 ? -10.321 31.394 43.756 1.00 30.48 143 TYR A CA 1
ATOM 845 C C . TYR A 1 143 ? -10.462 29.898 44.079 1.00 29.41 143 TYR A C 1
ATOM 846 O O . TYR A 1 143 ? -9.510 29.120 43.956 1.00 27.28 143 TYR A O 1
ATOM 855 N N . ALA A 1 144 ? -11.659 29.498 44.481 1.00 30.16 144 ALA A N 1
ATOM 856 C CA . ALA A 1 144 ? -11.919 28.109 44.831 1.00 31.56 144 ALA A CA 1
ATOM 857 C C . ALA A 1 144 ? -11.797 27.238 43.599 1.00 28.81 144 ALA A C 1
ATOM 858 O O . ALA A 1 144 ? -11.274 26.124 43.641 1.00 30.21 144 ALA A O 1
ATOM 860 N N . LEU A 1 145 ? -12.286 27.772 42.495 1.00 28.86 145 LEU A N 1
ATOM 861 C CA . LEU A 1 145 ? -12.286 27.065 41.240 1.00 30.76 145 LEU A CA 1
ATOM 862 C C . LEU A 1 145 ? -10.871 26.950 40.691 1.00 31.07 145 LEU A C 1
ATOM 863 O O . LEU A 1 145 ? -10.476 25.899 40.198 1.00 29.59 145 LEU A O 1
ATOM 868 N N . ALA A 1 146 ? -10.121 28.040 40.766 1.00 28.61 146 ALA A N 1
ATOM 869 C CA . ALA A 1 146 ? -8.706 28.021 40.406 1.00 29.14 146 ALA A CA 1
ATOM 870 C C . ALA A 1 146 ? -7.927 27.002 41.250 1.00 28.05 146 ALA A C 1
ATOM 871 O O . ALA A 1 146 ? -7.103 26.254 40.733 1.00 24.69 146 ALA A O 1
ATOM 873 N N . CYS A 1 147 ? -8.197 26.967 42.546 1.00 29.80 147 CYS A N 1
ATOM 874 C CA . CYS A 1 147 ? -7.504 26.024 43.409 1.00 29.48 147 CYS A CA 1
ATOM 875 C C . CYS A 1 147 ? -7.840 24.601 42.996 1.00 31.47 147 CYS A C 1
ATOM 876 O O . CYS A 1 147 ? -6.937 23.768 42.814 1.00 26.44 147 CYS A O 1
ATOM 879 N N . SER A 1 148 ? -9.132 24.330 42.815 1.00 27.54 148 SER A N 1
ATOM 880 C CA . SER A 1 148 ? -9.571 22.985 42.459 1.00 30.15 148 SER A CA 1
ATOM 881 C C . SER A 1 148 ? -8.977 22.531 41.127 1.00 27.05 148 SER A C 1
ATOM 882 O O . SER A 1 148 ? -8.634 21.354 40.968 1.00 30.11 148 SER A O 1
ATOM 885 N N . ARG A 1 149 ? -8.827 23.459 40.184 1.00 24.78 149 ARG A N 1
ATOM 886 C CA . ARG A 1 149 ? -8.178 23.124 38.928 1.00 28.66 149 ARG A CA 1
ATOM 887 C C . ARG A 1 149 ? -6.702 22.784 39.122 1.00 30.18 149 ARG A C 1
ATOM 888 O O . ARG A 1 149 ? -6.202 21.848 38.514 1.00 23.86 149 ARG A O 1
ATOM 896 N N . HIS A 1 150 ? -6.012 23.550 39.958 1.00 31.43 150 HIS A N 1
ATOM 897 C CA . HIS A 1 150 ? -4.620 23.247 40.281 1.00 30.85 150 HIS A CA 1
ATOM 898 C C . HIS A 1 150 ? -4.525 21.851 40.920 1.00 30.58 150 HIS A C 1
ATOM 899 O O . HIS A 1 150 ? -3.642 21.063 40.580 1.00 32.16 150 HIS A O 1
ATOM 914 N N . ALA A 1 152 ? -6.545 19.245 40.493 1.00 32.73 152 ALA A N 1
ATOM 915 C CA . ALA A 1 152 ? -6.799 18.219 39.490 1.00 35.88 152 ALA A CA 1
ATOM 916 C C . ALA A 1 152 ? -5.670 18.128 38.457 1.00 38.76 152 ALA A C 1
ATOM 917 O O . ALA A 1 152 ? -5.294 17.038 38.047 1.00 36.81 152 ALA A O 1
ATOM 919 N N . GLU A 1 153 ? -5.136 19.273 38.040 1.00 39.70 153 GLU A N 1
ATOM 920 C CA . GLU A 1 153 ? -4.110 19.307 36.998 1.00 39.19 153 GLU A CA 1
ATOM 921 C C . GLU A 1 153 ? -2.762 18.807 37.497 1.00 34.54 153 GLU A C 1
ATOM 922 O O . GLU A 1 153 ? -2.093 18.062 36.796 1.00 34.43 153 GLU A O 1
ATOM 928 N N . TYR A 1 154 ? -2.363 19.229 38.693 1.00 33.01 154 TYR A N 1
ATOM 929 C CA . TYR A 1 154 ? -1.022 18.940 39.206 1.00 33.23 154 TYR A CA 1
ATOM 930 C C . TYR A 1 154 ? -0.951 17.970 40.383 1.00 34.46 154 TYR A C 1
ATOM 931 O O . TYR A 1 154 ? 0.143 17.595 40.781 1.00 36.60 154 TYR A O 1
ATOM 940 N N . GLY A 1 155 ? -2.085 17.581 40.959 1.00 34.83 155 GLY A N 1
ATOM 941 C CA . GLY A 1 155 ? -2.082 16.686 42.129 1.00 34.80 155 GLY A CA 1
ATOM 942 C C . GLY A 1 155 ? -1.813 17.362 43.470 1.00 34.42 155 GLY A C 1
ATOM 943 O O . GLY A 1 155 ? -1.572 16.694 44.480 1.00 35.26 155 GLY A O 1
ATOM 944 N N . THR A 1 156 ? -1.853 18.689 43.491 1.00 32.06 156 THR A N 1
ATOM 945 C CA . THR A 1 156 ? -1.775 19.431 44.738 1.00 32.78 156 THR A CA 1
ATOM 946 C C . THR A 1 156 ? -2.839 18.901 45.711 1.00 32.71 156 THR A C 1
ATOM 947 O O . THR A 1 156 ? -3.992 18.689 45.325 1.00 31.17 156 THR A O 1
ATOM 951 N N . THR A 1 157 ? -2.447 18.685 46.963 1.00 34.70 157 THR A N 1
ATOM 952 C CA . THR A 1 157 ? -3.350 18.118 47.967 1.00 37.71 157 THR A CA 1
ATOM 953 C C . THR A 1 157 ? -3.747 19.138 49.040 1.00 38.33 157 THR A C 1
ATOM 954 O O . THR A 1 157 ? -3.038 20.120 49.266 1.00 36.51 157 THR A O 1
ATOM 958 N N . LYS A 1 158 ? -4.884 18.893 49.694 1.00 37.39 158 LYS A N 1
ATOM 959 C CA . LYS A 1 158 ? -5.334 19.709 50.829 1.00 39.91 158 LYS A CA 1
ATOM 960 C C . LYS A 1 158 ? -4.254 19.765 51.910 1.00 39.83 158 LYS A C 1
ATOM 961 O O . LYS A 1 158 ? -4.018 20.814 52.520 1.00 34.06 158 LYS A O 1
ATOM 963 N N . GLU A 1 159 ? -3.595 18.626 52.122 1.00 41.55 159 GLU A N 1
ATOM 964 C CA . GLU A 1 159 ? -2.512 18.504 53.098 1.00 45.10 159 GLU A CA 1
ATOM 965 C C . GLU A 1 159 ? -1.344 19.459 52.806 1.00 43.26 159 GLU A C 1
ATOM 966 O O . GLU A 1 159 ? -0.767 20.037 53.731 1.00 39.16 159 GLU A O 1
ATOM 972 N N . GLN A 1 160 ? -0.996 19.610 51.528 1.00 41.16 160 GLN A N 1
ATOM 973 C CA . GLN A 1 160 ? 0.074 20.523 51.109 1.00 38.55 160 GLN A CA 1
ATOM 974 C C . GLN A 1 160 ? -0.298 21.996 51.292 1.00 37.62 160 GLN A C 1
ATOM 975 O O . GLN A 1 160 ? 0.545 22.807 51.665 1.00 38.34 160 GLN A O 1
ATOM 981 N N . LEU A 1 161 ? -1.550 22.337 51.009 1.00 36.55 161 LEU A N 1
ATOM 982 C CA . LEU A 1 161 ? -2.045 23.699 51.219 1.00 34.98 161 LEU A CA 1
ATOM 983 C C . LEU A 1 161 ? -2.147 24.032 52.690 1.00 34.30 161 LEU A C 1
ATOM 984 O O . LEU A 1 161 ? -2.000 25.182 53.083 1.00 31.04 161 LEU A O 1
ATOM 989 N N . ALA A 1 162 ? -2.420 23.023 53.504 1.00 35.14 162 ALA A N 1
ATOM 990 C CA . ALA A 1 162 ? -2.559 23.237 54.930 1.00 34.85 162 ALA A CA 1
ATOM 991 C C . ALA A 1 162 ? -1.220 23.609 55.561 1.00 30.34 162 ALA A C 1
ATOM 992 O O . ALA A 1 162 ? -1.182 24.370 56.510 1.00 33.61 162 ALA A O 1
ATOM 994 N N . GLU A 1 163 ? -0.127 23.083 55.024 1.00 33.47 163 GLU A N 1
ATOM 995 C CA . GLU A 1 163 ? 1.209 23.428 55.511 1.00 37.60 163 GLU A CA 1
ATOM 996 C C . GLU A 1 163 ? 1.374 24.938 55.639 1.00 39.58 163 GLU A C 1
ATOM 997 O O . GLU A 1 163 ? 1.979 25.427 56.584 1.00 43.51 163 GLU A O 1
ATOM 1003 N N . ILE A 1 164 ? 0.833 25.675 54.681 1.00 34.05 164 ILE A N 1
ATOM 1004 C CA . ILE A 1 164 ? 0.993 27.120 54.662 1.00 34.66 164 ILE A CA 1
ATOM 1005 C C . ILE A 1 164 ? 0.300 27.758 55.852 1.00 30.52 164 ILE A C 1
ATOM 1006 O O . ILE A 1 164 ? 0.844 28.663 56.475 1.00 31.59 164 ILE A O 1
ATOM 1011 N N . ALA A 1 165 ? -0.902 27.286 56.154 1.00 29.20 165 ALA A N 1
ATOM 1012 C CA . ALA A 1 165 ? -1.653 27.787 57.283 1.00 32.70 165 ALA A CA 1
ATOM 1013 C C . ALA A 1 165 ? -0.900 27.474 58.575 1.00 34.91 165 ALA A C 1
ATOM 1014 O O . ALA A 1 165 ? -0.758 28.332 59.448 1.00 36.72 165 ALA A O 1
ATOM 1016 N N . VAL A 1 166 ? -0.385 26.252 58.667 1.00 35.53 166 VAL A N 1
ATOM 1017 C CA . VAL A 1 166 ? 0.307 25.786 59.864 1.00 35.29 166 VAL A CA 1
ATOM 1018 C C . VAL A 1 166 ? 1.607 26.555 60.082 1.00 31.94 166 VAL A C 1
ATOM 1019 O O . VAL A 1 166 ? 1.872 27.033 61.181 1.00 38.37 166 VAL A O 1
ATOM 1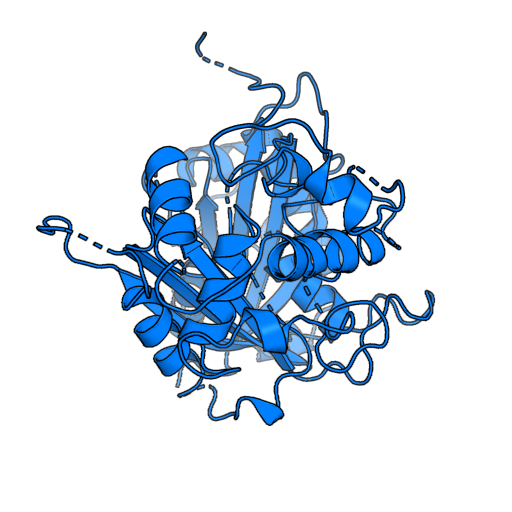023 N N . ALA A 1 167 ? 2.421 26.666 59.042 1.00 31.36 167 ALA A N 1
ATOM 1024 C CA . ALA A 1 167 ? 3.672 27.408 59.145 1.00 35.62 167 ALA A CA 1
ATOM 1025 C C . ALA A 1 167 ? 3.412 28.877 59.478 1.00 34.37 167 ALA A C 1
ATOM 1026 O O . ALA A 1 167 ? 4.073 29.448 60.336 1.00 37.71 167 ALA A O 1
ATOM 1028 N N . THR A 1 168 ? 2.436 29.479 58.815 1.00 35.91 168 THR A N 1
ATOM 1029 C CA . THR A 1 168 ? 2.107 30.879 59.050 1.00 37.11 168 THR A CA 1
ATOM 1030 C C . THR A 1 168 ? 1.570 31.111 60.463 1.00 35.22 168 THR A C 1
ATOM 1031 O O . THR A 1 168 ? 1.871 32.129 61.086 1.00 35.03 168 THR A O 1
ATOM 1035 N N . ARG A 1 169 ? 0.784 30.173 60.977 1.00 35.46 169 ARG A N 1
ATOM 1036 C CA . ARG A 1 169 ? 0.332 30.264 62.366 1.00 39.33 169 ARG A CA 1
ATOM 1037 C C . ARG A 1 169 ? 1.502 30.225 63.359 1.00 39.72 169 ARG A C 1
ATOM 1038 O O . ARG A 1 169 ? 1.473 30.929 64.369 1.00 37.75 169 ARG A O 1
ATOM 1046 N N . LYS A 1 170 ? 2.524 29.416 63.076 1.00 38.86 170 LYS A N 1
ATOM 1047 C CA . LYS A 1 170 ? 3.705 29.369 63.943 1.00 41.54 170 LYS A CA 1
ATOM 1048 C C . LYS A 1 170 ? 4.381 30.734 64.046 1.00 44.55 170 LYS A C 1
ATOM 1049 O O . LYS A 1 170 ? 4.865 31.104 65.107 1.00 52.47 170 LYS A O 1
ATOM 1055 N N . TRP A 1 171 ? 4.409 31.481 62.950 1.00 37.98 171 TRP A N 1
ATOM 1056 C CA . TRP A 1 171 ? 4.892 32.854 62.995 1.00 36.71 171 TRP A CA 1
ATOM 1057 C C . TRP A 1 171 ? 3.970 33.751 63.824 1.00 36.56 171 TRP A C 1
ATOM 1058 O O . TRP A 1 171 ? 4.447 34.609 64.554 1.00 42.14 171 TRP A O 1
ATOM 1069 N N . ALA A 1 172 ? 2.661 33.548 63.716 1.00 31.33 172 ALA A N 1
ATOM 1070 C CA . ALA A 1 172 ? 1.682 34.350 64.450 1.00 37.48 172 ALA A CA 1
ATOM 1071 C C . ALA A 1 172 ? 1.836 34.214 65.964 1.00 43.01 172 ALA A C 1
ATOM 1072 O O . ALA A 1 172 ? 1.641 35.187 66.704 1.00 41.01 172 ALA A O 1
ATOM 1082 N N . LEU A 1 174 ? 4.568 33.840 67.558 1.00 38.04 174 LEU A N 1
ATOM 1083 C CA . LEU A 1 174 ? 5.682 34.685 67.977 1.00 40.40 174 LEU A CA 1
ATOM 1084 C C . LEU A 1 174 ? 5.364 36.184 67.971 1.00 37.35 174 LEU A C 1
ATOM 1085 O O . LEU A 1 174 ? 6.224 36.987 68.323 1.00 35.31 174 LEU A O 1
ATOM 1090 N N . ASN A 1 175 ? 4.152 36.568 67.580 1.00 35.52 175 ASN A N 1
ATOM 1091 C CA . ASN A 1 175 ? 3.827 37.980 67.422 1.00 37.42 175 ASN A CA 1
ATOM 1092 C C . ASN A 1 175 ? 2.657 38.368 68.300 1.00 37.42 175 ASN A C 1
ATOM 1093 O O . ASN A 1 175 ? 1.529 37.960 68.036 1.00 40.62 175 ASN A O 1
ATOM 1098 N N . PRO A 1 176 ? 2.924 39.172 69.345 1.00 41.91 176 PRO A N 1
ATOM 1099 C CA . PRO A 1 176 ? 1.926 39.642 70.309 1.00 41.22 176 PRO A CA 1
ATOM 1100 C C . PRO A 1 176 ? 0.705 40.288 69.697 1.00 38.66 176 PRO A C 1
ATOM 1101 O O . PRO A 1 176 ? -0.375 40.210 70.278 1.00 43.14 176 PRO A O 1
ATOM 1105 N N . LYS A 1 177 ? 0.876 40.938 68.551 1.00 37.48 177 LYS A N 1
ATOM 1106 C CA . LYS A 1 177 ? -0.224 41.653 67.916 1.00 41.38 177 LYS A CA 1
ATOM 1107 C C . LYS A 1 177 ? -1.089 40.766 67.008 1.00 35.93 177 LYS A C 1
ATOM 1108 O O . LYS A 1 177 ? -2.171 41.172 66.593 1.00 33.51 177 LYS A O 1
ATOM 1114 N N . ALA A 1 178 ? -0.623 39.561 66.707 1.00 33.26 178 ALA A N 1
ATOM 1115 C CA . ALA A 1 178 ? -1.385 38.635 65.865 1.00 33.12 178 ALA A CA 1
ATOM 1116 C C . ALA A 1 178 ? -2.737 38.303 66.478 1.00 32.37 178 ALA A C 1
ATOM 1117 O O . ALA A 1 178 ? -2.828 38.084 67.674 1.00 33.23 178 ALA A O 1
ATOM 1119 N N . TYR A 1 179 ? -3.772 38.277 65.640 1.00 28.14 179 TYR A N 1
ATOM 1120 C CA . TYR A 1 179 ? -5.139 37.950 66.049 1.00 31.44 179 TYR A CA 1
ATOM 1121 C C . TYR A 1 179 ? -5.327 36.489 66.428 1.00 31.13 179 TYR A C 1
ATOM 1122 O O . TYR A 1 179 ? -6.078 36.197 67.335 1.00 33.20 179 TYR A O 1
ATOM 1139 N N . ARG A 1 181 ? -3.360 33.116 67.683 1.00 42.53 181 ARG A N 1
ATOM 1140 C CA . ARG A 1 181 ? -2.118 32.605 68.252 1.00 45.33 181 ARG A CA 1
ATOM 1141 C C . ARG A 1 181 ? -2.191 31.171 68.803 1.00 45.09 181 ARG A C 1
ATOM 1142 O O . ARG A 1 181 ? -1.211 30.677 69.364 1.00 43.31 181 ARG A O 1
ATOM 1150 N N . ASP A 1 182 ? -3.320 30.487 68.627 1.00 45.81 182 ASP A N 1
ATOM 1151 C CA . ASP A 1 182 ? -3.402 29.075 69.000 1.00 48.57 182 ASP A CA 1
ATOM 1152 C C . ASP A 1 182 ? -2.680 28.209 67.972 1.00 47.64 182 ASP A C 1
ATOM 1153 O O . ASP A 1 182 ? -2.939 28.319 66.773 1.00 43.22 182 ASP A O 1
ATOM 1158 N N . PRO A 1 183 ? -1.771 27.337 68.430 1.00 47.21 183 PRO A N 1
ATOM 1159 C CA . PRO A 1 183 ? -1.125 26.460 67.460 1.00 46.13 183 PRO A CA 1
ATOM 1160 C C . PRO A 1 183 ? -2.131 25.537 66.784 1.00 43.92 183 PRO A C 1
ATOM 1161 O O . PRO A 1 183 ? -3.141 25.163 67.393 1.00 42.86 183 PRO A O 1
ATOM 1165 N N . ILE A 1 184 ? -1.848 25.184 65.533 1.00 42.63 184 ILE A N 1
ATOM 1166 C CA . ILE A 1 184 ? -2.686 24.262 64.777 1.00 44.36 184 ILE A CA 1
ATOM 1167 C C . ILE A 1 184 ? -1.847 23.207 64.062 1.00 43.27 184 ILE A C 1
ATOM 1168 O O . ILE A 1 184 ? -0.647 23.382 63.868 1.00 40.42 184 ILE A O 1
ATOM 1173 N N . THR A 1 185 ? -2.502 22.115 63.681 1.00 41.63 185 THR A N 1
ATOM 1174 C CA . THR A 1 185 ? -1.884 21.035 62.915 1.00 42.78 185 THR A CA 1
ATOM 1175 C C . THR A 1 185 ? -2.523 20.914 61.528 1.00 40.34 185 THR A C 1
ATOM 1176 O O . THR A 1 185 ? -3.558 21.531 61.243 1.00 41.93 185 THR A O 1
ATOM 1180 N N . ILE A 1 186 ? -1.913 20.099 60.672 1.00 39.59 186 ILE A N 1
ATOM 1181 C CA . ILE A 1 186 ? -2.470 19.833 59.345 1.00 42.02 186 ILE A CA 1
ATOM 1182 C C . ILE A 1 186 ? -3.902 19.314 59.462 1.00 45.76 186 ILE A C 1
ATOM 1183 O O . ILE A 1 186 ? -4.793 19.750 58.722 1.00 43.87 186 ILE A O 1
ATOM 1188 N N . GLU A 1 187 ? -4.107 18.386 60.395 1.00 46.52 187 GLU A N 1
ATOM 1189 C CA . GLU A 1 187 ? -5.425 17.804 60.643 1.00 49.05 187 GLU A CA 1
ATOM 1190 C C . GLU A 1 187 ? -6.437 18.886 61.055 1.00 42.26 187 GLU A C 1
ATOM 1191 O O . GLU A 1 187 ? -7.568 18.905 60.562 1.00 36.65 187 GLU A O 1
ATOM 1197 N N . ASP A 1 188 ? -6.027 19.800 61.933 1.00 40.67 188 ASP A N 1
ATOM 1198 C CA . ASP A 1 188 ? -6.917 20.891 62.354 1.00 41.88 188 ASP A CA 1
ATOM 1199 C C . ASP A 1 188 ? -7.425 21.641 61.132 1.00 38.84 188 ASP A C 1
ATOM 1200 O O . ASP A 1 188 ? -8.611 21.985 61.059 1.00 40.12 188 ASP A O 1
ATOM 1205 N N . VAL A 1 189 ? -6.533 21.873 60.166 1.00 33.61 189 VAL A N 1
ATOM 1206 C CA . VAL A 1 189 ? -6.893 22.622 58.964 1.00 33.93 189 VAL A CA 1
ATOM 1207 C C . VAL A 1 189 ? -7.892 21.842 58.125 1.00 33.31 189 VAL A C 1
ATOM 1208 O O . VAL A 1 189 ? -8.891 22.402 57.670 1.00 28.77 189 VAL A O 1
ATOM 1212 N N . LEU A 1 190 ? -7.626 20.549 57.930 1.00 37.12 190 LEU A N 1
ATOM 1213 C CA . LEU A 1 190 ? -8.515 19.708 57.125 1.00 40.39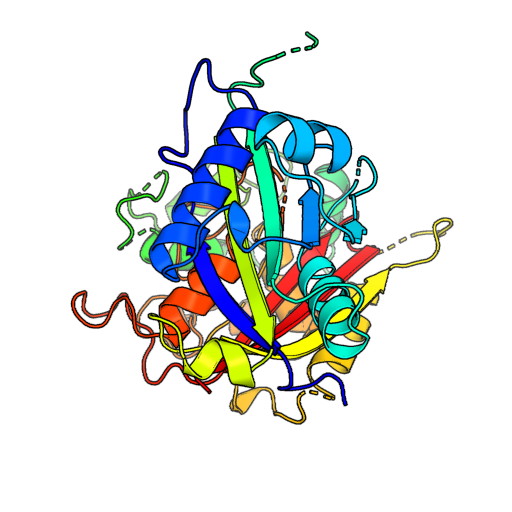 190 LEU A CA 1
ATOM 1214 C C . LEU A 1 190 ? -9.890 19.602 57.755 1.00 35.53 190 LEU A C 1
ATOM 1215 O O . LEU A 1 190 ? -10.896 19.536 57.053 1.00 38.13 190 LEU A O 1
ATOM 1220 N N . ASN A 1 191 ? -9.929 19.592 59.082 1.00 36.00 191 ASN A N 1
ATOM 1221 C CA . ASN A 1 191 ? -11.193 19.490 59.797 1.00 40.74 191 ASN A CA 1
ATOM 1222 C C . ASN A 1 191 ? -11.853 20.829 60.095 1.00 40.66 191 ASN A C 1
ATOM 1223 O O . ASN A 1 191 ? -12.975 20.841 60.589 1.00 37.57 191 ASN A O 1
ATOM 1228 N N . SER A 1 192 ? -11.189 21.947 59.784 1.00 41.32 192 SER A N 1
ATOM 1229 C CA . SER A 1 192 ? -11.788 23.270 60.017 1.00 36.65 192 SER A CA 1
ATOM 1230 C C . SER A 1 192 ? -13.055 23.472 59.179 1.00 34.59 192 SER A C 1
ATOM 1231 O O . SER A 1 192 ? -13.323 22.730 58.243 1.00 40.40 192 SER A O 1
ATOM 1234 N N . ARG A 1 193 ? -13.843 24.474 59.536 1.00 34.50 193 ARG A N 1
ATOM 1235 C CA . ARG A 1 193 ? -15.161 24.663 58.943 1.00 37.88 193 ARG A CA 1
ATOM 1236 C C . ARG A 1 193 ? -15.132 24.959 57.444 1.00 39.39 193 ARG A C 1
ATOM 1237 O O . ARG A 1 193 ? -14.504 25.916 57.016 1.00 38.77 193 ARG A O 1
ATOM 1245 N N . PRO A 1 194 ? -15.861 24.165 56.643 1.00 45.28 194 PRO A N 1
ATOM 1246 C CA . PRO A 1 194 ? -15.821 24.417 55.210 1.00 42.35 194 PRO A CA 1
ATOM 1247 C C . PRO A 1 194 ? -16.523 25.716 54.845 1.00 39.80 194 PRO A C 1
ATOM 1248 O O . PRO A 1 194 ? -17.582 26.014 55.374 1.00 37.43 194 PRO A O 1
ATOM 1252 N N . ILE A 1 195 ? -15.905 26.484 53.954 1.00 39.78 195 ILE A N 1
ATOM 1253 C CA . ILE A 1 195 ? -16.411 27.795 53.547 1.00 38.97 195 ILE A CA 1
ATOM 1254 C C . ILE A 1 195 ? -16.977 27.705 52.136 1.00 36.56 195 ILE A C 1
ATOM 1255 O O . ILE A 1 195 ? -18.186 27.809 51.930 1.00 34.38 195 ILE A O 1
ATOM 1260 N N . VAL A 1 196 ? -16.080 27.524 51.170 1.00 42.33 196 VAL A N 1
ATOM 1261 C CA . VAL A 1 196 ? -16.434 27.173 49.810 1.00 40.10 196 VAL A CA 1
ATOM 1262 C C . VAL A 1 196 ? -15.384 26.170 49.342 1.00 39.62 196 VAL A C 1
ATOM 1263 O O . VAL A 1 196 ? -14.197 26.484 49.297 1.00 34.48 196 VAL A O 1
ATOM 1267 N N . TRP A 1 197 ? -15.828 24.963 49.007 1.00 38.31 197 TRP A N 1
ATOM 1268 C CA . TRP A 1 197 ? -14.926 23.875 48.678 1.00 35.24 197 TRP A CA 1
ATOM 1269 C C . TRP A 1 197 ? -14.019 24.275 47.523 1.00 32.49 197 TRP A C 1
ATOM 1270 O O . TRP A 1 197 ? -14.501 24.816 46.541 1.00 34.95 197 TRP A O 1
ATOM 1281 N N . PRO A 1 198 ? -12.711 23.984 47.615 1.00 32.01 198 PRO A N 1
ATOM 1282 C CA . PRO A 1 198 ? -12.000 23.226 48.642 1.00 33.47 198 PRO A CA 1
ATOM 1283 C C . PRO A 1 198 ? -11.466 24.027 49.843 1.00 33.11 198 PRO A C 1
ATOM 1284 O O . PRO A 1 198 ? -10.677 23.492 50.623 1.00 34.81 198 PRO A O 1
ATOM 1288 N N . PHE A 1 199 ? -11.897 25.270 50.016 1.00 31.34 199 PHE A N 1
ATOM 1289 C CA . PHE A 1 199 ? -11.454 26.063 51.167 1.00 32.05 199 PHE A CA 1
ATOM 1290 C C . PHE A 1 199 ? -12.248 25.809 52.455 1.00 32.35 199 PHE A C 1
ATOM 1291 O O . PHE A 1 199 ? -13.477 25.937 52.480 1.00 35.97 199 PHE A O 1
ATOM 1299 N N . ASN A 1 200 ? -11.528 25.462 53.521 1.00 32.42 200 ASN A N 1
ATOM 1300 C CA . ASN A 1 200 ? -12.039 25.530 54.894 1.00 34.12 200 ASN A CA 1
ATOM 1301 C C . ASN A 1 200 ? -11.578 26.825 55.596 1.00 35.97 200 ASN A C 1
ATOM 1302 O O . ASN A 1 200 ? -10.698 27.530 55.103 1.00 33.38 200 ASN A O 1
ATOM 1307 N N . LEU A 1 201 ? -12.163 27.118 56.755 1.00 36.60 201 LEU A N 1
ATOM 1308 C CA . LEU A 1 201 ? -11.944 28.392 57.443 1.00 36.11 201 LEU A CA 1
ATOM 1309 C C . LEU A 1 201 ? -10.473 28.743 57.583 1.00 32.56 201 LEU A C 1
ATOM 1310 O O . LEU A 1 201 ? -10.078 29.865 57.312 1.00 34.18 201 LEU A O 1
ATOM 1315 N N . LEU A 1 202 ? -9.664 27.775 57.991 1.00 34.13 202 LEU A N 1
ATOM 1316 C CA . LEU A 1 202 ? -8.233 28.008 58.147 1.00 34.90 202 LEU A CA 1
ATOM 1317 C C . LEU A 1 202 ? -7.444 28.097 56.844 1.00 33.24 202 LEU A C 1
ATOM 1318 O O . LEU A 1 202 ? -6.235 28.266 56.896 1.00 32.04 202 LEU A O 1
ATOM 1323 N N . ASP A 1 203 ? -8.113 27.974 55.695 1.00 34.38 203 ASP A N 1
ATOM 1324 C CA . ASP A 1 203 ? -7.505 28.286 54.390 1.00 34.45 203 ASP A CA 1
ATOM 1325 C C . ASP A 1 203 ? -7.701 29.757 53.995 1.00 33.66 203 ASP A C 1
ATOM 1326 O O . ASP A 1 203 ? -7.083 30.211 53.039 1.00 33.64 203 ASP A O 1
ATOM 1331 N N . CYS A 1 204 ? -8.557 30.487 54.715 1.00 32.51 204 CYS A N 1
ATOM 1332 C CA . CYS A 1 204 ? -8.994 31.825 54.311 1.00 30.61 204 CYS A CA 1
ATOM 1333 C C . CYS A 1 204 ? -8.458 32.908 55.233 1.00 30.54 204 CYS A C 1
ATOM 1334 O O . CYS A 1 204 ? -8.264 32.687 56.421 1.00 25.66 204 CYS A O 1
ATOM 1337 N N . CYS A 1 205 ? -8.244 34.097 54.684 1.00 31.66 205 CYS A N 1
ATOM 1338 C CA . CYS A 1 205 ? -7.715 35.203 55.474 1.00 31.37 205 CYS A CA 1
ATOM 1339 C C . CYS A 1 205 ? -8.735 35.683 56.480 1.00 28.54 205 CYS A C 1
ATOM 1340 O O . CYS A 1 205 ? -9.921 35.396 56.374 1.00 26.55 205 CYS A O 1
ATOM 1343 N N . LEU A 1 206 ? -8.247 36.437 57.449 1.00 29.69 206 LEU A N 1
ATOM 1344 C CA . LEU A 1 206 ? -9.089 37.038 58.462 1.00 27.87 206 LEU A CA 1
ATOM 1345 C C . LEU A 1 206 ? -9.797 38.271 57.917 1.00 27.59 206 LEU A C 1
ATOM 1346 O O . LEU A 1 206 ? -9.547 38.698 56.795 1.00 28.52 206 LEU A O 1
ATOM 1351 N N . VAL A 1 207 ? -10.682 38.827 58.735 1.00 29.57 207 VAL A N 1
ATOM 1352 C CA . VAL A 1 207 ? -11.309 40.120 58.496 1.00 31.95 207 VAL A CA 1
ATOM 1353 C C . VAL A 1 207 ? -11.079 40.949 59.768 1.00 34.45 207 VAL A C 1
ATOM 1354 O O . VAL A 1 207 ? -11.716 40.698 60.795 1.00 33.09 207 VAL A O 1
ATOM 1358 N N . THR A 1 208 ? -10.157 41.912 59.712 1.00 31.17 208 THR A N 1
ATOM 1359 C CA . THR A 1 208 ? -9.829 42.750 60.879 1.00 29.46 208 THR A CA 1
ATOM 1360 C C . THR A 1 208 ? -10.014 44.259 60.634 1.00 27.70 208 THR A C 1
ATOM 1361 O O . THR A 1 208 ? -10.249 44.690 59.521 1.00 24.87 208 THR A O 1
ATOM 1365 N N . ASP A 1 209 ? -9.949 45.035 61.711 1.00 27.87 209 ASP A N 1
ATOM 1366 C CA . ASP A 1 209 ? -9.800 46.491 61.656 1.00 29.36 209 ASP A CA 1
ATOM 1367 C C . ASP A 1 209 ? -8.312 46.775 61.813 1.00 28.66 209 ASP A C 1
ATOM 1368 O O . ASP A 1 209 ? -7.695 46.321 62.770 1.00 28.70 209 ASP A O 1
ATOM 1373 N N . ALA A 1 210 ? -7.731 47.529 60.887 1.00 29.57 210 ALA A N 1
ATOM 1374 C CA . ALA A 1 210 ? -6.316 47.864 60.963 1.00 26.61 210 ALA A CA 1
ATOM 1375 C C . ALA A 1 210 ? -5.948 48.989 59.999 1.00 27.85 210 ALA A C 1
ATOM 1376 O O . ALA A 1 210 ? -6.485 49.081 58.883 1.00 22.69 210 ALA A O 1
ATOM 1378 N N . GLY A 1 211 ? -5.039 49.845 60.461 1.00 25.07 211 GLY A N 1
ATOM 1379 C CA . GLY A 1 211 ? -4.339 50.794 59.612 1.00 25.33 211 GLY A CA 1
ATOM 1380 C C . GLY A 1 211 ? -2.851 50.474 59.613 1.00 27.14 211 GLY A C 1
ATOM 1381 O O . GLY A 1 211 ? -2.322 49.920 60.575 1.00 26.44 211 GLY A O 1
ATOM 1382 N N . GLY A 1 212 ? -2.178 50.805 58.521 1.00 26.78 212 GLY A N 1
ATOM 1383 C CA . GLY A 1 212 ? -0.737 50.636 58.422 1.00 27.82 212 GLY A CA 1
ATOM 1384 C C . GLY A 1 212 ? -0.138 51.792 57.649 1.00 29.48 212 GLY A C 1
ATOM 1385 O O . GLY A 1 212 ? -0.815 52.424 56.836 1.00 26.00 212 GLY A O 1
ATOM 1386 N N . ALA A 1 213 ? 1.134 52.080 57.897 1.00 31.02 213 ALA A N 1
ATOM 1387 C CA . ALA A 1 213 ? 1.775 53.219 57.253 1.00 29.54 213 ALA A CA 1
ATOM 1388 C C . ALA A 1 213 ? 3.279 53.070 57.175 1.00 28.38 213 ALA A C 1
ATOM 1389 O O . ALA A 1 213 ? 3.882 52.382 57.992 1.00 25.89 213 ALA A O 1
ATOM 1391 N N . CYS A 1 214 ? 3.873 53.699 56.162 1.00 31.40 214 CYS A N 1
ATOM 1392 C CA . CYS A 1 214 ? 5.323 53.849 56.101 1.00 31.77 214 CYS A CA 1
ATOM 1393 C C . CYS A 1 214 ? 5.730 55.187 55.502 1.00 31.78 214 CYS A C 1
ATOM 1394 O O . CYS A 1 214 ? 4.941 55.876 54.868 1.00 29.99 214 CYS A O 1
ATOM 1397 N N . VAL A 1 215 ? 6.983 55.545 55.733 1.00 33.06 215 VAL A N 1
ATOM 1398 C CA . VAL A 1 215 ? 7.520 56.821 55.292 1.00 33.47 215 VAL A CA 1
ATOM 1399 C C . VAL A 1 215 ? 8.722 56.561 54.397 1.00 31.21 215 VAL A C 1
ATOM 1400 O O . VAL A 1 215 ? 9.583 55.733 54.711 1.00 32.36 215 VAL A O 1
ATOM 1404 N N . VAL A 1 216 ? 8.753 57.260 53.271 1.00 30.56 216 VAL A N 1
ATOM 1405 C CA . VAL A 1 216 ? 9.819 57.105 52.302 1.00 34.20 216 VAL A CA 1
ATOM 1406 C C . VAL A 1 216 ? 10.518 58.454 52.097 1.00 35.19 216 VAL A C 1
ATOM 1407 O O . VAL A 1 216 ? 9.860 59.502 52.011 1.00 29.70 216 VAL A O 1
ATOM 1411 N N . THR A 1 217 ? 11.851 58.409 52.047 1.00 33.29 217 THR A N 1
ATOM 1412 C CA . THR A 1 217 ? 12.666 59.550 51.637 1.00 34.13 217 THR A CA 1
ATOM 1413 C C . THR A 1 217 ? 13.765 59.095 50.691 1.00 34.70 217 THR A C 1
ATOM 1414 O O . THR A 1 217 ? 13.946 57.888 50.449 1.00 32.86 217 THR A O 1
ATOM 1418 N N . SER A 1 218 ? 14.504 60.080 50.177 1.00 36.67 218 SER A N 1
ATOM 1419 C CA . SER A 1 218 ? 15.757 59.835 49.466 1.00 33.70 218 SER A CA 1
ATOM 1420 C C . SER A 1 218 ? 16.680 59.044 50.361 1.00 28.79 218 SER A C 1
ATOM 1421 O O . SER A 1 218 ? 16.615 59.168 51.574 1.00 29.89 218 SER A O 1
ATOM 1424 N N . ILE A 1 219 ? 17.544 58.239 49.759 1.00 31.89 219 ILE A N 1
ATOM 1425 C CA . ILE A 1 219 ? 18.527 57.465 50.515 1.00 38.36 219 ILE A CA 1
ATOM 1426 C C . ILE A 1 219 ? 19.499 58.360 51.286 1.00 42.82 219 ILE A C 1
ATOM 1427 O O . ILE A 1 219 ? 19.922 58.002 52.378 1.00 45.64 219 ILE A O 1
ATOM 1432 N N . GLU A 1 220 ? 19.822 59.528 50.731 1.00 47.23 220 GLU A N 1
ATOM 1433 C CA . GLU A 1 220 ? 20.688 60.498 51.403 1.00 49.53 220 GLU A CA 1
ATOM 1434 C C . GLU A 1 220 ? 20.057 60.950 52.715 1.00 48.04 220 GLU A C 1
ATOM 1435 O O . GLU A 1 220 ? 20.647 60.785 53.781 1.00 47.72 220 GLU A O 1
ATOM 1441 N N . ARG A 1 221 ? 18.851 61.512 52.632 1.00 45.77 221 ARG A N 1
ATOM 1442 C CA . ARG A 1 221 ? 18.148 61.958 53.828 1.00 44.05 221 ARG A CA 1
ATOM 1443 C C . ARG A 1 221 ? 17.874 60.829 54.811 1.00 44.85 221 ARG A C 1
ATOM 1444 O O . ARG A 1 221 ? 17.794 61.069 56.010 1.00 42.73 221 ARG A O 1
ATOM 1452 N N . ALA A 1 222 ? 17.727 59.606 54.311 1.00 44.00 222 ALA A N 1
ATOM 1453 C CA . ALA A 1 222 ? 17.474 58.452 55.179 1.00 44.90 222 ALA A CA 1
ATOM 1454 C C . ALA A 1 222 ? 18.674 58.103 56.047 1.00 44.35 222 ALA A C 1
ATOM 1455 O O . ALA A 1 222 ? 18.509 57.592 57.149 1.00 47.41 222 ALA A O 1
ATOM 1457 N N . ARG A 1 223 ? 19.881 58.366 55.554 1.00 51.76 223 ARG A N 1
ATOM 1458 C CA . ARG A 1 223 ? 21.085 58.092 56.338 1.00 53.65 223 ARG A CA 1
ATOM 1459 C C . ARG A 1 223 ? 21.181 58.985 57.582 1.00 49.45 223 ARG A C 1
ATOM 1460 O O . ARG A 1 223 ? 21.836 58.609 58.548 1.00 49.05 223 ARG A O 1
ATOM 1468 N N . ASP A 1 224 ? 20.514 60.143 57.562 1.00 45.90 224 ASP A N 1
ATOM 1469 C CA . ASP A 1 224 ? 20.515 61.074 58.697 1.00 52.22 224 ASP A CA 1
ATOM 1470 C C . ASP A 1 224 ? 19.350 60.902 59.682 1.00 57.53 224 ASP A C 1
ATOM 1471 O O . ASP A 1 224 ? 19.155 61.767 60.545 1.00 56.55 224 ASP A O 1
ATOM 1476 N N . LEU A 1 225 ? 18.588 59.808 59.573 1.00 56.71 225 LEU A N 1
ATOM 1477 C CA . LEU A 1 225 ? 17.418 59.575 60.443 1.00 52.72 225 LEU A CA 1
ATOM 1478 C C . LEU A 1 225 ? 17.618 58.372 61.391 1.00 48.40 225 LEU A C 1
ATOM 1479 O O . LEU A 1 225 ? 18.649 57.704 61.341 1.00 50.65 225 LEU A O 1
ATOM 1484 N N . ARG A 1 226 ? 16.637 58.110 62.258 1.00 46.06 226 ARG A N 1
ATOM 1485 C CA . ARG A 1 226 ? 16.805 57.153 63.374 1.00 47.98 226 ARG A CA 1
ATOM 1486 C C . ARG A 1 226 ? 17.063 55.692 63.005 1.00 47.83 226 ARG A C 1
ATOM 1487 O O . ARG A 1 226 ? 17.972 55.061 63.548 1.00 47.79 226 ARG A O 1
ATOM 1495 N N . GLN A 1 227 ? 16.237 55.155 62.115 1.00 45.57 227 GLN A N 1
ATOM 1496 C CA . GLN A 1 227 ? 16.205 53.720 61.852 1.00 42.00 227 GLN A CA 1
ATOM 1497 C C . GLN A 1 227 ? 17.204 53.337 60.793 1.00 36.99 227 GLN A C 1
ATOM 1498 O O . GLN A 1 227 ? 17.560 54.150 59.950 1.00 38.34 227 GLN A O 1
ATOM 1504 N N . HIS A 1 228 ? 17.639 52.084 60.829 1.00 39.37 228 HIS A N 1
ATOM 1505 C CA . HIS A 1 228 ? 18.432 51.504 59.748 1.00 46.53 228 HIS A CA 1
ATOM 1506 C C . HIS A 1 228 ? 17.612 51.589 58.449 1.00 48.48 228 HIS A C 1
ATOM 1507 O O . HIS A 1 228 ? 16.485 51.092 58.401 1.00 47.26 228 HIS A O 1
ATOM 1514 N N . PRO A 1 229 ? 18.151 52.244 57.401 1.00 47.58 229 PRO A N 1
ATOM 1515 C CA . PRO A 1 229 ? 17.323 52.442 56.212 1.00 43.95 229 PRO A CA 1
ATOM 1516 C C . PRO A 1 229 ? 17.045 51.158 55.431 1.00 41.60 229 PRO A C 1
ATOM 1517 O O . PRO A 1 229 ? 17.862 50.230 55.424 1.00 40.56 229 PRO A O 1
ATOM 1521 N N . VAL A 1 230 ? 15.883 51.111 54.789 1.00 39.93 230 VAL A N 1
ATOM 1522 C CA . VAL A 1 230 ? 15.537 49.987 53.932 1.00 38.52 230 VAL A CA 1
ATOM 1523 C C . VAL A 1 230 ? 15.274 50.501 52.529 1.00 34.83 230 VAL A C 1
ATOM 1524 O O . VAL A 1 230 ? 14.308 51.226 52.288 1.00 32.84 230 VAL A O 1
ATOM 1528 N N . ALA A 1 231 ? 16.146 50.107 51.608 1.00 31.51 231 ALA A N 1
ATOM 1529 C CA . ALA A 1 231 ? 16.135 50.636 50.260 1.00 33.12 231 ALA A CA 1
ATOM 1530 C C . ALA A 1 231 ? 15.086 49.964 49.389 1.00 33.59 231 ALA A C 1
ATOM 1531 O O . ALA A 1 231 ? 14.926 48.736 49.400 1.00 29.45 231 ALA A O 1
ATOM 1533 N N . ILE A 1 232 ? 14.391 50.786 48.613 1.00 30.47 232 ILE A N 1
ATOM 1534 C CA . ILE A 1 232 ? 13.520 50.281 47.590 1.00 32.39 232 ILE A CA 1
ATOM 1535 C C . ILE A 1 232 ? 14.395 49.988 46.367 1.00 33.36 232 ILE A C 1
ATOM 1536 O O . ILE A 1 232 ? 14.821 50.908 45.660 1.00 34.31 232 ILE A O 1
ATOM 1541 N N . LEU A 1 233 ? 14.658 48.701 46.143 1.00 32.84 233 LEU A N 1
ATOM 1542 C CA . LEU A 1 233 ? 15.574 48.219 45.104 1.00 32.76 233 LEU A CA 1
ATOM 1543 C C . LEU A 1 233 ? 14.909 47.784 43.801 1.00 38.40 233 LEU A C 1
ATOM 1544 O O . LEU A 1 233 ? 15.512 47.893 42.734 1.00 38.22 233 LEU A O 1
ATOM 1549 N N . GLY A 1 234 ? 13.701 47.235 43.886 1.00 39.51 234 GLY A N 1
ATOM 1550 C CA . GLY A 1 234 ? 12.995 46.767 42.698 1.00 33.91 234 GLY A CA 1
ATOM 1551 C C . GLY A 1 234 ? 11.502 46.810 42.882 1.00 33.33 234 GLY A C 1
ATOM 1552 O O . GLY A 1 234 ? 11.005 46.381 43.906 1.00 34.66 234 GLY A O 1
ATOM 1553 N N . VAL A 1 235 ? 10.784 47.341 41.898 1.00 33.95 235 VAL A N 1
ATOM 1554 C CA . VAL A 1 235 ? 9.326 47.281 41.903 1.00 32.93 235 VAL A CA 1
ATOM 1555 C C . VAL A 1 235 ? 8.833 46.918 40.520 1.00 32.67 235 VAL A C 1
ATOM 1556 O O . VAL A 1 235 ? 9.376 47.373 39.514 1.00 33.05 235 VAL A O 1
ATOM 1560 N N . GLY A 1 236 ? 7.813 46.073 40.501 1.00 30.61 236 GLY A N 1
ATOM 1561 C CA . GLY A 1 236 ? 7.116 45.694 39.283 1.00 31.08 236 GLY A CA 1
ATOM 1562 C C . GLY A 1 236 ? 5.636 45.625 39.577 1.00 30.03 236 GLY A C 1
ATOM 1563 O O . GLY A 1 236 ? 5.232 45.267 40.676 1.00 24.11 236 GLY A O 1
ATOM 1564 N N . GLU A 1 237 ? 4.832 45.995 38.600 1.00 30.33 237 GLU A N 1
ATOM 1565 C CA . GLU A 1 237 ? 3.381 45.961 38.726 1.00 35.60 237 GLU A CA 1
ATOM 1566 C C . GLU A 1 237 ? 2.781 45.584 37.374 1.00 32.64 237 GLU A C 1
ATOM 1567 O O . GLU A 1 237 ? 3.312 45.949 36.336 1.00 33.08 237 GLU A O 1
ATOM 1573 N N . SER A 1 238 ? 1.682 44.846 37.379 1.00 32.91 238 SER A N 1
ATOM 1574 C CA . SER A 1 238 ? 1.041 44.464 36.127 1.00 36.87 238 SER A CA 1
ATOM 1575 C C . SER A 1 238 ? -0.414 44.062 36.343 1.00 44.85 238 SER A C 1
ATOM 1576 O O . SER A 1 238 ? -0.784 43.596 37.417 1.00 36.97 238 SER A O 1
ATOM 1579 N N . HIS A 1 239 ? -1.235 44.248 35.317 1.00 48.89 239 HIS A N 1
ATOM 1580 C CA . HIS A 1 239 ? -2.592 43.702 35.317 1.00 52.22 239 HIS A CA 1
ATOM 1581 C C . HIS A 1 239 ? -3.051 43.313 33.911 1.00 49.06 239 HIS A C 1
ATOM 1582 O O . HIS A 1 239 ? -2.572 43.857 32.922 1.00 48.01 239 HIS A O 1
ATOM 1589 N N . ASP A 1 240 ? -3.975 42.358 33.833 1.00 48.01 240 ASP A N 1
ATOM 1590 C CA . ASP A 1 240 ? -4.583 41.972 32.558 1.00 50.93 240 ASP A CA 1
ATOM 1591 C C . ASP A 1 240 ? -5.552 43.051 32.078 1.00 50.18 240 ASP A C 1
ATOM 1592 O O . ASP A 1 240 ? -6.024 43.881 32.857 1.00 47.93 240 ASP A O 1
ATOM 1597 N N . HIS A 1 241 ? -5.848 43.031 30.787 1.00 54.85 241 HIS A N 1
ATOM 1598 C CA . HIS A 1 241 ? -6.772 43.998 30.209 1.00 63.33 241 HIS A CA 1
ATOM 1599 C C . HIS A 1 241 ? -8.140 43.859 30.872 1.00 64.49 241 HIS A C 1
ATOM 1600 O O . HIS A 1 241 ? -8.575 42.749 31.206 1.00 59.28 241 HIS A O 1
ATOM 1607 N N . SER A 1 242 ? -8.809 44.990 31.070 1.00 62.16 242 SER A N 1
ATOM 1608 C CA . SER A 1 242 ? -10.117 45.017 31.731 1.00 63.88 242 SER A CA 1
ATOM 1609 C C . SER A 1 242 ? -11.149 44.082 31.079 1.00 60.18 242 SER A C 1
ATOM 1610 O O . SER A 1 242 ? -12.105 43.665 31.728 1.00 56.42 242 SER A O 1
ATOM 1613 N N . ILE A 1 243 ? -10.959 43.768 29.799 1.00 57.57 243 ILE A N 1
ATOM 1614 C CA . ILE A 1 243 ? -11.772 42.771 29.107 1.00 51.03 243 ILE A CA 1
ATOM 1615 C C . ILE A 1 243 ? -10.952 41.495 28.857 1.00 41.60 243 ILE A C 1
ATOM 1616 O O . ILE A 1 243 ? -9.944 41.522 28.156 1.00 42.13 243 ILE A O 1
ATOM 1621 N N . ILE A 1 244 ? -11.393 40.384 29.442 1.00 41.91 244 ILE A N 1
ATOM 1622 C CA . ILE A 1 244 ? -10.687 39.105 29.328 1.00 46.64 244 ILE A CA 1
ATOM 1623 C C . ILE A 1 244 ? -11.711 37.964 29.210 1.00 38.74 244 ILE A C 1
ATOM 1624 O O . ILE A 1 244 ? -12.717 37.952 29.899 1.00 40.16 244 ILE A O 1
ATOM 1629 N N . SER A 1 245 ? -11.447 37.008 28.330 1.00 37.74 245 SER A N 1
ATOM 1630 C CA . SER A 1 245 ? -12.457 36.024 27.956 1.00 44.54 245 SER A CA 1
ATOM 1631 C C . SER A 1 245 ? -12.594 34.896 28.968 1.00 47.73 245 SER A C 1
ATOM 1632 O O . SER A 1 245 ? -13.602 34.200 28.996 1.00 45.09 245 SER A O 1
ATOM 1635 N N . GLN A 1 246 ? -11.569 34.706 29.783 1.00 53.07 246 GLN A N 1
ATOM 1636 C CA . GLN A 1 246 ? -11.516 33.572 30.677 1.00 57.16 246 GLN A CA 1
ATOM 1637 C C . GLN A 1 246 ? -10.812 34.013 31.939 1.00 56.71 246 GLN A C 1
ATOM 1638 O O . GLN A 1 246 ? -9.795 34.698 31.875 1.00 54.56 246 GLN A O 1
ATOM 1652 N N . PRO A 1 248 ? -8.300 33.696 34.731 1.00 52.48 248 PRO A N 1
ATOM 1653 C CA . PRO A 1 248 ? -7.091 32.884 34.921 1.00 50.03 248 PRO A CA 1
ATOM 1654 C C . PRO A 1 248 ? -7.323 31.789 35.966 1.00 50.70 248 PRO A C 1
ATOM 1655 O O . PRO A 1 248 ? -8.203 31.935 36.813 1.00 50.18 248 PRO A O 1
ATOM 1659 N N . SER A 1 249 ? -6.553 30.706 35.909 1.00 48.80 249 SER A N 1
ATOM 1660 C CA . SER A 1 249 ? -6.759 29.580 36.826 1.00 45.13 249 SER A CA 1
ATOM 1661 C C . SER A 1 249 ? -5.457 28.987 37.326 1.00 44.39 249 SER A C 1
ATOM 1662 O O . SER A 1 249 ? -5.218 28.940 38.536 1.00 49.17 249 SER A O 1
ATOM 1665 N N . LEU A 1 250 ? -4.624 28.525 36.399 1.00 37.84 250 LEU A N 1
ATOM 1666 C CA . LEU A 1 250 ? -3.428 27.769 36.753 1.00 41.54 250 LEU A CA 1
ATOM 1667 C C . LEU A 1 250 ? -2.211 28.633 36.989 1.00 39.51 250 LEU A C 1
ATOM 1668 O O . LEU A 1 250 ? -1.191 28.150 37.485 1.00 50.66 250 LEU A O 1
ATOM 1673 N N . THR A 1 251 ? -2.303 29.896 36.611 1.00 34.67 251 THR A N 1
ATOM 1674 C CA . THR A 1 251 ? -1.191 30.811 36.764 1.00 37.92 251 THR A CA 1
ATOM 1675 C C . THR A 1 251 ? -1.661 32.251 36.563 1.00 35.36 251 THR A C 1
ATOM 1676 O O . THR A 1 251 ? -2.534 32.528 35.736 1.00 34.70 251 THR A O 1
ATOM 1680 N N . SER A 1 252 ? -1.085 33.153 37.344 1.00 29.97 252 SER A N 1
ATOM 1681 C CA . SER A 1 252 ? -1.306 34.569 37.161 1.00 30.16 252 SER A CA 1
ATOM 1682 C C . SER A 1 252 ? -0.169 35.118 36.315 1.00 33.11 252 SER A C 1
ATOM 1683 O O . SER A 1 252 ? 0.948 35.309 36.820 1.00 33.81 252 SER A O 1
ATOM 1686 N N . PHE A 1 253 ? -0.452 35.364 35.036 1.00 31.22 253 PHE A N 1
ATOM 1687 C CA . PHE A 1 253 ? 0.524 35.975 34.132 1.00 32.16 253 PHE A CA 1
ATOM 1688 C C . PHE A 1 253 ? 0.948 37.340 34.666 1.00 29.44 253 PHE A C 1
ATOM 1689 O O . PHE A 1 253 ? 2.116 37.741 34.531 1.00 29.99 253 PHE A O 1
ATOM 1697 N N . ALA A 1 254 ? 0.000 38.042 35.281 1.00 23.35 254 ALA A N 1
ATOM 1698 C CA . ALA A 1 254 ? 0.288 39.334 35.889 1.00 24.95 254 ALA A CA 1
ATOM 1699 C C . ALA A 1 254 ? 1.386 39.226 36.953 1.00 23.85 254 ALA A C 1
ATOM 1700 O O . ALA A 1 254 ? 2.245 40.086 37.046 1.00 21.96 254 ALA A O 1
ATOM 1702 N N . ALA A 1 255 ? 1.343 38.160 37.747 1.00 25.36 255 ALA A N 1
ATOM 1703 C CA . ALA A 1 255 ? 2.333 37.930 38.789 1.00 27.01 255 ALA A CA 1
ATOM 1704 C C . ALA A 1 255 ? 3.698 37.582 38.227 1.00 28.84 255 ALA A C 1
ATOM 1705 O O . ALA A 1 255 ? 4.727 37.986 38.780 1.00 30.73 255 ALA A O 1
ATOM 1707 N N . ARG A 1 256 ? 3.710 36.804 37.152 1.00 31.35 256 ARG A N 1
ATOM 1708 C CA . ARG A 1 256 ? 4.961 36.505 36.464 1.00 35.05 256 ARG A CA 1
ATOM 1709 C C . ARG A 1 256 ? 5.594 37.794 35.962 1.00 30.33 256 ARG A C 1
ATOM 1710 O O . ARG A 1 256 ? 6.790 38.023 36.154 1.00 32.05 256 ARG A O 1
ATOM 1718 N N . ARG A 1 257 ? 4.790 38.637 35.325 1.00 26.86 257 ARG A N 1
ATOM 1719 C CA . ARG A 1 257 ? 5.315 39.875 34.784 1.00 29.71 257 ARG A CA 1
ATOM 1720 C C . ARG A 1 257 ? 5.853 40.748 35.909 1.00 27.44 257 ARG A C 1
ATOM 1721 O O . ARG A 1 257 ? 6.981 41.212 35.827 1.00 29.46 257 ARG A O 1
ATOM 1729 N N . SER A 1 258 ? 5.074 40.950 36.969 1.00 27.75 258 SER A N 1
ATOM 1730 C CA . SER A 1 258 ? 5.492 41.866 38.036 1.00 27.96 258 SER A CA 1
ATOM 1731 C C . SER A 1 258 ? 6.731 41.340 38.759 1.00 27.98 258 SER A C 1
ATOM 1732 O O . SER A 1 258 ? 7.645 42.116 39.093 1.00 24.37 258 SER A O 1
ATOM 1735 N N . GLY A 1 259 ? 6.753 40.024 38.993 1.00 26.93 259 GLY A N 1
ATOM 1736 C CA . GLY A 1 259 ? 7.913 39.353 39.566 1.00 27.90 259 GLY A CA 1
ATOM 1737 C C . GLY A 1 259 ? 9.177 39.589 38.753 1.00 29.90 259 GLY A C 1
ATOM 1738 O O . GLY A 1 259 ? 10.213 40.003 39.278 1.00 29.13 259 GLY A O 1
ATOM 1739 N N . GLN A 1 260 ? 9.093 39.335 37.458 1.00 29.30 260 GLN A N 1
ATOM 1740 C CA . GLN A 1 260 ? 10.256 39.480 36.615 1.00 34.08 260 GLN A CA 1
ATOM 1741 C C . GLN A 1 260 ? 10.768 40.904 36.607 1.00 33.59 260 GLN A C 1
ATOM 1742 O O . GLN A 1 260 ? 11.973 41.109 36.672 1.00 30.65 260 GLN A O 1
ATOM 1748 N N . ALA A 1 261 ? 9.871 41.883 36.532 1.00 29.54 261 ALA A N 1
ATOM 1749 C CA . ALA A 1 261 ? 10.305 43.272 36.472 1.00 29.78 261 ALA A CA 1
ATOM 1750 C C . ALA A 1 261 ? 11.005 43.676 37.766 1.00 28.05 261 ALA A C 1
ATOM 1751 O O . ALA A 1 261 ? 11.980 44.412 37.749 1.00 27.64 261 ALA A O 1
ATOM 1753 N N . ALA A 1 262 ? 10.515 43.188 38.898 1.00 32.39 262 ALA A N 1
ATOM 1754 C CA . ALA A 1 262 ? 11.127 43.542 40.169 1.00 32.86 262 ALA A CA 1
ATOM 1755 C C . ALA A 1 262 ? 12.522 42.917 40.282 1.00 29.28 262 ALA A C 1
ATOM 1756 O O . ALA A 1 262 ? 13.456 43.603 40.663 1.00 29.12 262 ALA A O 1
ATOM 1758 N N . PHE A 1 263 ? 12.654 41.634 39.951 1.00 26.65 263 PHE A N 1
ATOM 1759 C CA . PHE A 1 263 ? 13.967 40.986 39.949 1.00 32.96 263 PHE A CA 1
ATOM 1760 C C . PHE A 1 263 ? 14.960 41.684 39.038 1.00 35.81 263 PHE A C 1
ATOM 1761 O O . PHE A 1 263 ? 16.122 41.846 39.391 1.00 43.22 263 PHE A O 1
ATOM 1769 N N . LYS A 1 264 ? 14.491 42.089 37.868 1.00 34.88 264 LYS A N 1
ATOM 1770 C CA . LYS A 1 264 ? 15.331 42.742 36.884 1.00 38.71 264 LYS A CA 1
ATOM 1771 C C . LYS A 1 264 ? 15.759 44.126 37.359 1.00 39.11 264 LYS A C 1
ATOM 1772 O O . LYS A 1 264 ? 16.926 44.467 37.254 1.00 40.15 264 LYS A O 1
ATOM 1786 N N . ALA A 1 266 ? 16.098 45.200 40.320 1.00 32.85 266 ALA A N 1
ATOM 1787 C CA . ALA A 1 266 ? 16.971 45.109 41.473 1.00 35.41 266 ALA A CA 1
ATOM 1788 C C . ALA A 1 266 ? 18.306 44.453 41.147 1.00 36.18 266 ALA A C 1
ATOM 1789 O O . ALA A 1 266 ? 19.291 44.683 41.839 1.00 37.83 266 ALA A O 1
ATOM 1791 N N . GLY A 1 267 ? 18.340 43.638 40.101 1.00 37.99 267 GLY A N 1
ATOM 1792 C CA . GLY A 1 267 ? 19.565 42.945 39.714 1.00 39.19 267 GLY A CA 1
ATOM 1793 C C . GLY A 1 267 ? 20.035 41.944 40.757 1.00 42.05 267 GLY A C 1
ATOM 1794 O O . GLY A 1 267 ? 21.228 41.834 41.006 1.00 45.08 267 GLY A O 1
ATOM 1795 N N . VAL A 1 268 ? 19.098 41.222 41.373 1.00 40.88 268 VAL A N 1
ATOM 1796 C CA . VAL A 1 268 ? 19.428 40.155 42.324 1.00 38.50 268 VAL A CA 1
ATOM 1797 C C . VAL A 1 268 ? 18.733 38.870 41.908 1.00 37.95 268 VAL A C 1
ATOM 1798 O O . VAL A 1 268 ? 17.829 38.890 41.080 1.00 39.46 268 VAL A O 1
ATOM 1802 N N . THR A 1 269 ? 19.152 37.757 42.500 1.00 42.03 269 THR A N 1
ATOM 1803 C CA . THR A 1 269 ? 18.639 36.442 42.137 1.00 43.24 269 THR A CA 1
ATOM 1804 C C . THR A 1 269 ? 17.658 35.933 43.186 1.00 40.64 269 THR A C 1
ATOM 1805 O O . THR A 1 269 ? 17.593 36.472 44.297 1.00 36.08 269 THR A O 1
ATOM 1809 N N . HIS A 1 270 ? 16.924 34.877 42.831 1.00 38.86 270 HIS A N 1
ATOM 1810 C CA . HIS A 1 270 ? 15.989 34.223 43.748 1.00 38.00 270 HIS A CA 1
ATOM 1811 C C . HIS A 1 270 ? 16.720 33.712 44.978 1.00 37.54 270 HIS A C 1
ATOM 1812 O O . HIS A 1 270 ? 16.214 33.810 46.092 1.00 36.45 270 HIS A O 1
ATOM 1819 N N . ASP A 1 271 ? 17.917 33.171 44.775 1.00 43.15 271 ASP A N 1
ATOM 1820 C CA . ASP A 1 271 ? 18.690 32.612 45.885 1.00 50.05 271 ASP A CA 1
ATOM 1821 C C . ASP A 1 271 ? 19.148 33.681 46.890 1.00 40.45 271 ASP A C 1
ATOM 1822 O O . ASP A 1 271 ? 19.331 33.384 48.068 1.00 38.37 271 ASP A O 1
ATOM 1827 N N . ASP A 1 272 ? 19.319 34.919 46.427 1.00 36.97 272 ASP A N 1
ATOM 1828 C CA . ASP A 1 272 ? 19.693 36.023 47.315 1.00 39.86 272 ASP A CA 1
ATOM 1829 C C . ASP A 1 272 ? 18.559 36.459 48.252 1.00 41.35 272 ASP A C 1
ATOM 1830 O O . ASP A 1 272 ? 18.818 37.167 49.227 1.00 36.99 272 ASP A O 1
ATOM 1835 N N . ILE A 1 273 ? 17.319 36.054 47.955 1.00 41.63 273 ILE A N 1
ATOM 1836 C CA . ILE A 1 273 ? 16.162 36.434 48.774 1.00 38.13 273 ILE A CA 1
ATOM 1837 C C . ILE A 1 273 ? 16.167 35.653 50.081 1.00 34.47 273 ILE A C 1
ATOM 1838 O O . ILE A 1 273 ? 16.234 34.426 50.076 1.00 40.88 273 ILE A O 1
ATOM 1843 N N . ASP A 1 274 ? 16.083 36.385 51.187 1.00 33.32 274 ASP A N 1
ATOM 1844 C CA . ASP A 1 274 ? 16.146 35.818 52.529 1.00 37.90 274 ASP A CA 1
ATOM 1845 C C . ASP A 1 274 ? 14.759 35.690 53.181 1.00 36.29 274 ASP A C 1
ATOM 1846 O O . ASP A 1 274 ? 14.579 34.917 54.121 1.00 34.96 274 ASP A O 1
ATOM 1851 N N . LEU A 1 275 ? 13.796 36.470 52.702 1.00 38.10 275 LEU A N 1
ATOM 1852 C CA . LEU A 1 275 ? 12.460 36.515 53.293 1.00 36.28 275 LEU A CA 1
ATOM 1853 C C . LEU A 1 275 ? 11.459 36.811 52.203 1.00 34.06 275 LEU A C 1
ATOM 1854 O O . LEU A 1 275 ? 11.716 37.635 51.341 1.00 33.30 275 LEU A O 1
ATOM 1859 N N . ALA A 1 276 ? 10.317 36.139 52.248 1.00 33.88 276 ALA A N 1
ATOM 1860 C CA . ALA A 1 276 ? 9.244 36.380 51.303 1.00 32.30 276 ALA A CA 1
ATOM 1861 C C . ALA A 1 276 ? 8.009 36.763 52.079 1.00 31.98 276 ALA A C 1
ATOM 1862 O O . ALA A 1 276 ? 7.599 36.028 52.974 1.00 32.59 276 ALA A O 1
ATOM 1872 N N . ILE A 1 278 ? 4.151 37.338 51.160 1.00 28.89 278 ILE A N 1
ATOM 1873 C CA . ILE A 1 278 ? 3.299 37.007 50.029 1.00 30.19 278 ILE A CA 1
ATOM 1874 C C . ILE A 1 278 ? 1.835 37.075 50.427 1.00 28.46 278 ILE A C 1
ATOM 1875 O O . ILE A 1 278 ? 1.359 36.260 51.206 1.00 26.59 278 ILE A O 1
ATOM 1880 N N . TYR A 1 279 ? 1.121 38.047 49.879 1.00 27.46 279 TYR A N 1
ATOM 1881 C CA . TYR A 1 279 ? -0.299 38.204 50.154 1.00 25.73 279 TYR A CA 1
ATOM 1882 C C . TYR A 1 279 ? -1.061 36.857 50.150 1.00 27.96 279 TYR A C 1
ATOM 1883 O O . TYR A 1 279 ? -0.997 36.072 49.191 1.00 23.27 279 TYR A O 1
ATOM 1892 N N . ASP A 1 280 ? -1.791 36.620 51.235 1.00 29.50 280 ASP A N 1
ATOM 1893 C CA . ASP A 1 280 ? -2.428 35.332 51.492 1.00 29.59 280 ASP A CA 1
ATOM 1894 C C . ASP A 1 280 ? -3.919 35.476 51.764 1.00 26.22 280 ASP A C 1
ATOM 1895 O O . ASP A 1 280 ? -4.404 35.197 52.851 1.00 30.89 280 ASP A O 1
ATOM 1900 N N . SER A 1 281 ? -4.648 35.923 50.759 1.00 25.91 281 SER A N 1
ATOM 1901 C CA . SER A 1 281 ? -6.090 35.939 50.822 1.00 27.37 281 SER A CA 1
ATOM 1902 C C . SER A 1 281 ? -6.539 34.515 51.061 1.00 27.19 281 SER A C 1
ATOM 1903 O O . SER A 1 281 ? -7.462 34.275 51.823 1.00 30.38 281 SER A O 1
ATOM 1906 N N . PHE A 1 282 ? -5.866 33.580 50.391 1.00 26.78 282 PHE A N 1
ATOM 1907 C CA . PHE A 1 282 ? -6.030 32.158 50.639 1.00 27.32 282 PHE A CA 1
ATOM 1908 C C . PHE A 1 282 ? -4.690 31.458 50.619 1.00 26.99 282 PHE A C 1
ATOM 1909 O O . PHE A 1 282 ? -3.683 31.951 50.095 1.00 27.49 282 PHE A O 1
ATOM 1917 N N . THR A 1 283 ? -4.715 30.282 51.204 1.00 26.53 283 THR A N 1
ATOM 1918 C CA . THR A 1 283 ? -3.624 29.343 51.145 1.00 29.50 283 THR A CA 1
ATOM 1919 C C . THR A 1 283 ? -3.196 29.059 49.689 1.00 29.88 283 THR A C 1
ATOM 1920 O O . THR A 1 283 ? -2.004 28.939 49.388 1.00 31.34 283 THR A O 1
ATOM 1924 N N . TYR A 1 284 ? -4.167 28.998 48.783 1.00 26.00 284 TYR A N 1
ATOM 1925 C CA . TYR A 1 284 ? -3.886 28.750 47.386 1.00 28.23 284 TYR A CA 1
ATOM 1926 C C . TYR A 1 284 ? -3.129 29.922 46.776 1.00 29.20 284 TYR A C 1
ATOM 1927 O O . TYR A 1 284 ? -2.211 29.724 45.978 1.00 29.62 284 TYR A O 1
ATOM 1936 N N . THR A 1 285 ? -3.529 31.133 47.147 1.00 26.93 285 THR A N 1
ATOM 1937 C CA . THR A 1 285 ? -2.930 32.358 46.615 1.00 28.51 285 THR A CA 1
ATOM 1938 C C . THR A 1 285 ? -1.421 32.369 46.855 1.00 28.32 285 THR A C 1
ATOM 1939 O O . THR A 1 285 ? -0.634 32.734 45.985 1.00 33.95 285 THR A O 1
ATOM 1943 N N . VAL A 1 286 ? -1.024 31.945 48.040 1.00 28.06 286 VAL A N 1
ATOM 1944 C CA . VAL A 1 286 ? 0.386 31.871 48.384 1.00 30.82 286 VAL A CA 1
ATOM 1945 C C . VAL A 1 286 ? 1.098 30.849 47.496 1.00 31.86 286 VAL A C 1
ATOM 1946 O O . VAL A 1 286 ? 2.111 31.155 46.870 1.00 29.43 286 VAL A O 1
ATOM 1950 N N . LEU A 1 287 ? 0.540 29.645 47.431 1.00 33.59 287 LEU A N 1
ATOM 1951 C CA . LEU A 1 287 ? 1.148 28.560 46.687 1.00 32.75 287 LEU A CA 1
ATOM 1952 C C . LEU A 1 287 ? 1.356 28.958 45.235 1.00 30.75 287 LEU A C 1
ATOM 1953 O O . LEU A 1 287 ? 2.451 28.822 44.684 1.00 29.97 287 LEU A O 1
ATOM 1958 N N . LEU A 1 288 ? 0.306 29.471 44.615 1.00 26.40 288 LEU A N 1
ATOM 1959 C CA . LEU A 1 288 ? 0.387 29.865 43.222 1.00 27.92 288 LEU A CA 1
ATOM 1960 C C . LEU A 1 288 ? 1.406 30.993 43.006 1.00 29.72 288 LEU A C 1
ATOM 1961 O O . LEU A 1 288 ? 2.128 30.991 42.005 1.00 28.59 288 LEU A O 1
ATOM 1966 N N . SER A 1 289 ? 1.451 31.956 43.929 1.00 27.56 289 SER A N 1
ATOM 1967 C CA . SER A 1 289 ? 2.363 33.090 43.802 1.00 28.99 289 SER A CA 1
ATOM 1968 C C . SER A 1 289 ? 3.832 32.631 43.827 1.00 28.34 289 SER A C 1
ATOM 1969 O O . SER A 1 289 ? 4.680 33.170 43.123 1.00 29.46 289 SER A O 1
ATOM 1972 N N . LEU A 1 290 ? 4.117 31.617 44.629 1.00 28.73 290 LEU A N 1
ATOM 1973 C CA . LEU A 1 290 ? 5.463 31.069 44.720 1.00 31.72 290 LEU A CA 1
ATOM 1974 C C . LEU A 1 290 ? 5.886 30.496 43.374 1.00 32.23 290 LEU A C 1
ATOM 1975 O O . LEU A 1 290 ? 7.029 30.689 42.931 1.00 32.40 290 LEU A O 1
ATOM 1980 N N . GLU A 1 291 ? 4.941 29.813 42.730 1.00 29.47 291 GLU A N 1
ATOM 1981 C CA . GLU A 1 291 ? 5.140 29.267 41.400 1.00 30.01 291 GLU A CA 1
ATOM 1982 C C . GLU A 1 291 ? 5.289 30.382 40.370 1.00 29.01 291 GLU A C 1
ATOM 1983 O O . GLU A 1 291 ? 6.230 30.391 39.587 1.00 26.16 291 GLU A O 1
ATOM 1989 N N . ASP A 1 292 ? 4.356 31.325 40.380 1.00 29.36 292 ASP A N 1
ATOM 1990 C CA . ASP A 1 292 ? 4.401 32.450 39.449 1.00 31.34 292 ASP A CA 1
ATOM 1991 C C . ASP A 1 292 ? 5.663 33.311 39.596 1.00 30.32 292 ASP A C 1
ATOM 1992 O O . ASP A 1 292 ? 6.137 33.883 38.621 1.00 28.53 292 ASP A O 1
ATOM 1997 N N . LEU A 1 293 ? 6.201 33.402 40.804 1.00 29.31 293 LEU A N 1
ATOM 1998 C CA . LEU A 1 293 ? 7.423 34.174 41.033 1.00 31.60 293 LEU A CA 1
ATOM 1999 C C . LEU A 1 293 ? 8.680 33.395 40.654 1.00 34.66 293 LEU A C 1
ATOM 2000 O O . LEU A 1 293 ? 9.737 33.988 40.448 1.00 32.55 293 LEU A O 1
ATOM 2005 N N . GLY A 1 294 ? 8.560 32.073 40.578 1.00 34.67 294 GLY A N 1
ATOM 2006 C CA . GLY A 1 294 ? 9.628 31.232 40.057 1.00 35.03 294 G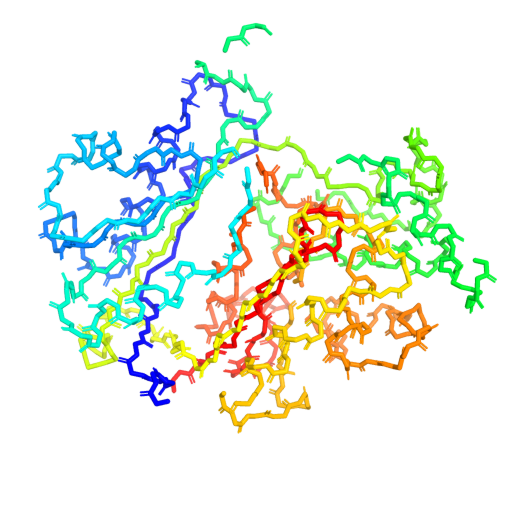LY A CA 1
ATOM 2007 C C . GLY A 1 294 ? 10.542 30.665 41.122 1.00 37.46 294 GLY A C 1
ATOM 2008 O O . GLY A 1 294 ? 11.676 30.280 40.833 1.00 45.37 294 GLY A O 1
ATOM 2009 N N . PHE A 1 295 ? 10.057 30.608 42.356 1.00 34.59 295 PHE A N 1
ATOM 2010 C CA . PHE A 1 295 ? 10.790 29.956 43.425 1.00 35.29 295 PHE A CA 1
ATOM 2011 C C . PHE A 1 295 ? 10.706 28.448 43.295 1.00 39.06 295 PHE A C 1
ATOM 2012 O O . PHE A 1 295 ? 11.550 27.731 43.829 1.00 40.07 295 PHE A O 1
ATOM 2020 N N . CYS A 1 296 ? 9.677 27.975 42.597 1.00 39.28 296 CYS A N 1
ATOM 2021 C CA . CYS A 1 296 ? 9.553 26.572 42.245 1.00 37.86 296 CYS A CA 1
ATOM 2022 C C . CYS A 1 296 ? 8.923 26.457 40.858 1.00 37.21 296 CYS A C 1
ATOM 2023 O O . CYS A 1 296 ? 8.504 27.463 40.264 1.00 38.01 296 CYS A O 1
ATOM 2026 N N . ALA A 1 297 ? 8.864 25.233 40.339 1.00 32.50 297 ALA A N 1
ATOM 2027 C CA . ALA A 1 297 ? 8.327 25.008 39.004 1.00 36.24 297 ALA A CA 1
ATOM 2028 C C . ALA A 1 297 ? 6.799 25.079 39.002 1.00 35.93 297 ALA A C 1
ATOM 2029 O O . ALA A 1 297 ? 6.140 24.891 40.027 1.00 29.02 297 ALA A O 1
ATOM 2031 N N . LYS A 1 298 ? 6.256 25.358 37.828 1.00 38.78 298 LYS A N 1
ATOM 2032 C CA . LYS A 1 298 ? 4.823 25.318 37.598 1.00 42.12 298 LYS A CA 1
ATOM 2033 C C . LYS A 1 298 ? 4.295 23.978 38.123 1.00 37.83 298 LYS A C 1
ATOM 2034 O O . LYS A 1 298 ? 4.832 22.925 37.800 1.00 35.40 298 LYS A O 1
ATOM 2040 N N . GLY A 1 299 ? 3.271 24.027 38.964 1.00 38.26 299 GLY A N 1
ATOM 2041 C CA . GLY A 1 299 ? 2.654 22.819 39.506 1.00 37.72 299 GLY A CA 1
ATOM 2042 C C . GLY A 1 299 ? 3.319 22.155 40.703 1.00 39.44 299 GLY A C 1
ATOM 2043 O O . GLY A 1 299 ? 2.809 21.149 41.205 1.00 38.57 299 GLY A O 1
ATOM 2044 N N . GLU A 1 300 ? 4.433 22.698 41.191 1.00 39.26 300 GLU A N 1
ATOM 2045 C CA . GLU A 1 300 ? 5.169 22.036 42.270 1.00 42.45 300 GLU A CA 1
ATOM 2046 C C . GLU A 1 300 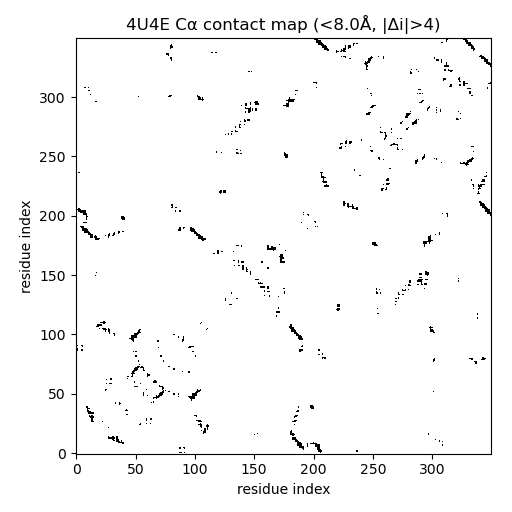? 5.268 22.844 43.565 1.00 37.83 300 GLU A C 1
ATOM 2047 O O . GLU A 1 300 ? 6.023 22.485 44.465 1.00 35.69 300 GLU A O 1
ATOM 2053 N N . GLY A 1 301 ? 4.468 23.907 43.669 1.00 35.95 301 GLY A N 1
ATOM 2054 C CA . GLY A 1 301 ? 4.356 24.699 44.898 1.00 34.28 301 GLY A CA 1
ATOM 2055 C C . GLY A 1 301 ? 4.017 23.894 46.141 1.00 34.21 301 GLY A C 1
ATOM 2056 O O . GLY A 1 301 ? 4.497 24.213 47.236 1.00 30.37 301 GLY A O 1
ATOM 2057 N N . GLY A 1 302 ? 3.201 22.847 45.983 1.00 32.73 302 GLY A N 1
ATOM 2058 C CA . GLY A 1 302 ? 2.828 21.985 47.108 1.00 34.02 302 GLY A CA 1
ATOM 2059 C C . GLY A 1 302 ? 4.026 21.276 47.729 1.00 36.33 302 GLY A C 1
ATOM 2060 O O . GLY A 1 302 ? 4.202 21.273 48.951 1.00 37.14 302 GLY A O 1
ATOM 2061 N N . ALA A 1 303 ? 4.852 20.671 46.885 1.00 35.88 303 ALA A N 1
ATOM 2062 C CA . ALA A 1 303 ? 6.075 20.031 47.350 1.00 38.09 303 ALA A CA 1
ATOM 2063 C C . ALA A 1 303 ? 6.991 21.077 47.966 1.00 38.08 303 ALA A C 1
ATOM 2064 O O . ALA A 1 303 ? 7.630 20.820 48.988 1.00 37.49 303 ALA A O 1
ATOM 2066 N N . PHE A 1 304 ? 7.029 22.257 47.348 1.00 37.12 304 PHE A N 1
ATOM 2067 C CA . PHE A 1 304 ? 7.891 23.338 47.808 1.00 37.03 304 PHE A CA 1
ATOM 2068 C C . PHE A 1 304 ? 7.619 23.764 49.237 1.00 39.31 304 PHE A C 1
ATOM 2069 O O . PHE A 1 304 ? 8.552 24.035 49.982 1.00 46.64 304 PHE A O 1
ATOM 2077 N N . VAL A 1 305 ? 6.348 23.847 49.611 1.00 40.27 305 VAL A N 1
ATOM 2078 C CA . VAL A 1 305 ? 5.981 24.317 50.945 1.00 38.35 305 VAL A CA 1
ATOM 2079 C C . VAL A 1 305 ? 5.984 23.212 52.000 1.00 42.00 305 VAL A C 1
ATOM 2080 O O . VAL A 1 305 ? 5.871 23.500 53.186 1.00 41.32 305 VAL A O 1
ATOM 2084 N N . SER A 1 306 ? 6.116 21.956 51.576 1.00 48.72 306 SER A N 1
ATOM 2085 C CA . SER A 1 306 ? 6.084 20.805 52.503 1.00 47.16 306 SER A CA 1
ATOM 2086 C C . SER A 1 306 ? 7.288 20.729 53.446 1.00 44.23 306 SER A C 1
ATOM 2087 O O . SER A 1 306 ? 8.317 21.355 53.213 1.00 43.27 306 SER A O 1
ATOM 2090 N N . GLY A 1 307 ? 7.141 19.940 54.506 1.00 45.16 307 GLY A N 1
ATOM 2091 C CA . GLY A 1 307 ? 8.188 19.787 55.513 1.00 49.02 307 GLY A CA 1
ATOM 2092 C C . GLY A 1 307 ? 8.392 21.063 56.304 1.00 47.09 307 GLY A C 1
ATOM 2093 O O . GLY A 1 307 ? 9.477 21.311 56.822 1.00 47.95 307 GLY A O 1
ATOM 2094 N N . GLN A 1 308 ? 7.339 21.873 56.386 1.00 47.98 308 GLN A N 1
ATOM 2095 C CA . GLN A 1 308 ? 7.379 23.161 57.064 1.00 45.26 308 GLN A CA 1
ATOM 2096 C C . GLN A 1 308 ? 8.611 23.982 56.675 1.00 43.39 308 GLN A C 1
ATOM 2097 O O . GLN A 1 308 ? 9.279 24.574 57.531 1.00 42.79 308 GLN A O 1
ATOM 2103 N N . ARG A 1 309 ? 8.899 24.018 55.375 1.00 42.15 309 ARG A N 1
ATOM 2104 C CA . ARG A 1 309 ? 10.028 24.790 54.839 1.00 47.56 309 ARG A CA 1
ATOM 2105 C C . ARG A 1 309 ? 9.959 26.302 55.148 1.00 44.68 309 ARG A C 1
ATOM 2106 O O . ARG A 1 309 ? 10.996 26.968 55.222 1.00 43.20 309 ARG A O 1
ATOM 2114 N N . THR A 1 310 ? 8.744 26.831 55.305 1.00 44.65 310 THR A N 1
ATOM 2115 C CA . THR A 1 310 ? 8.524 28.267 55.520 1.00 43.71 310 THR A CA 1
ATOM 2116 C C . THR A 1 310 ? 8.260 28.665 56.971 1.00 43.72 310 THR A C 1
ATOM 2117 O O . THR A 1 310 ? 8.045 29.844 57.258 1.00 39.69 310 THR A O 1
ATOM 2121 N N . ALA A 1 311 ? 8.264 27.690 57.876 1.00 47.86 311 ALA A N 1
ATOM 2122 C CA . ALA A 1 311 ? 8.035 27.951 59.301 1.00 46.08 311 ALA A CA 1
ATOM 2123 C C . ALA A 1 311 ? 9.299 28.550 59.923 1.00 42.26 311 ALA A C 1
ATOM 2124 O O . ALA A 1 311 ? 10.344 28.604 59.264 1.00 42.32 311 ALA A O 1
ATOM 2126 N N . PRO A 1 312 ? 9.212 29.008 61.185 1.00 42.03 312 PRO A N 1
ATOM 2127 C CA . PRO A 1 312 ? 10.419 29.523 61.842 1.00 42.17 312 PRO A CA 1
ATOM 2128 C C . PRO A 1 312 ? 11.586 28.532 61.824 1.00 43.58 312 PRO A C 1
ATOM 2129 O O . PRO A 1 312 ? 11.415 27.365 62.175 1.00 41.19 312 PRO A O 1
ATOM 2133 N N . GLY A 1 313 ? 12.754 28.990 61.375 1.00 47.35 313 GLY A N 1
ATOM 2134 C CA . GLY A 1 313 ? 13.937 28.129 61.289 1.00 51.30 313 GLY A CA 1
ATOM 2135 C C . GLY A 1 313 ? 14.072 27.335 59.997 1.00 57.35 313 GLY A C 1
ATOM 2136 O O . GLY A 1 313 ? 15.134 26.767 59.722 1.00 55.10 313 GLY A O 1
ATOM 2137 N N . GLY A 1 314 ? 13.008 27.288 59.199 1.00 55.01 314 GLY A N 1
ATOM 2138 C CA . GLY A 1 314 ? 13.052 26.630 57.907 1.00 47.32 314 GLY A CA 1
ATOM 2139 C C . GLY A 1 314 ? 13.907 27.366 56.887 1.00 47.62 314 GLY A C 1
ATOM 2140 O O . GLY A 1 314 ? 14.364 28.495 57.113 1.00 49.88 314 GLY A O 1
ATOM 2141 N N . ASP A 1 315 ? 14.105 26.709 55.750 1.00 46.46 315 ASP A N 1
ATOM 2142 C CA . ASP A 1 315 ? 14.933 27.217 54.660 1.00 47.09 315 ASP A CA 1
ATOM 2143 C C . ASP A 1 315 ? 14.356 28.461 53.944 1.00 46.62 315 ASP A C 1
ATOM 2144 O O . ASP A 1 315 ? 15.104 29.253 53.358 1.00 41.21 315 ASP A O 1
ATOM 2149 N N . PHE A 1 316 ? 13.038 28.638 53.994 1.00 42.99 316 PHE A N 1
ATOM 2150 C CA . PHE A 1 316 ? 12.380 29.701 53.237 1.00 38.63 316 PHE A CA 1
ATOM 2151 C C . PHE A 1 316 ? 11.352 30.435 54.095 1.00 37.89 316 PHE A C 1
ATOM 2152 O O . PHE A 1 316 ? 10.146 30.178 53.995 1.00 34.46 316 PHE A O 1
ATOM 2160 N N . PRO A 1 317 ? 11.825 31.361 54.944 1.00 35.18 317 PRO A N 1
ATOM 2161 C CA . PRO A 1 317 ? 10.917 32.076 55.839 1.00 34.89 317 PRO A CA 1
ATOM 2162 C C . PRO A 1 317 ? 9.911 32.919 55.067 1.00 34.75 317 PRO A C 1
ATOM 2163 O O . PRO A 1 317 ? 10.309 33.697 54.193 1.00 31.02 317 PRO A O 1
ATOM 2175 N N . ASN A 1 319 ? 6.009 35.138 55.387 1.00 31.76 319 ASN A N 1
ATOM 2176 C CA . ASN A 1 319 ? 4.909 35.738 56.138 1.00 31.86 319 ASN A CA 1
ATOM 2177 C C . ASN A 1 319 ? 5.113 35.681 57.633 1.00 31.97 319 ASN A C 1
ATOM 2178 O O . ASN A 1 319 ? 4.287 35.138 58.378 1.00 27.54 319 ASN A O 1
ATOM 2183 N N . THR A 1 320 ? 6.220 36.298 58.048 1.00 33.57 320 THR A N 1
ATOM 2184 C CA . THR A 1 320 ? 6.778 36.114 59.373 1.00 30.97 320 THR A CA 1
ATOM 2185 C C . THR A 1 320 ? 5.999 36.829 60.451 1.00 31.20 320 THR A C 1
ATOM 2186 O O . THR A 1 320 ? 6.165 36.522 61.624 1.00 40.65 320 THR A O 1
ATOM 2190 N N . ASN A 1 321 ? 5.134 37.762 60.067 1.00 29.87 321 ASN A N 1
ATOM 2191 C CA . ASN A 1 321 ? 4.197 38.364 61.026 1.00 30.77 321 ASN A CA 1
ATOM 2192 C C . ASN A 1 321 ? 2.934 37.528 61.306 1.00 31.83 321 ASN A C 1
ATOM 2193 O O . ASN A 1 321 ? 2.165 37.869 62.204 1.00 28.29 321 ASN A O 1
ATOM 2198 N N . GLY A 1 322 ? 2.713 36.456 60.541 1.00 33.13 322 GLY A N 1
ATOM 2199 C CA . GLY A 1 322 ? 1.459 35.687 60.609 1.00 30.98 322 GLY A CA 1
ATOM 2200 C C . GLY A 1 322 ? 0.527 35.949 59.431 1.00 31.03 322 GLY A C 1
ATOM 2201 O O . GLY A 1 322 ? -0.530 35.331 59.314 1.00 29.12 322 GLY A O 1
ATOM 2202 N N . GLY A 1 323 ? 0.904 36.886 58.566 1.00 31.94 323 GLY A N 1
ATOM 2203 C CA . GLY A 1 323 ? 0.174 37.152 57.326 1.00 28.47 323 GLY A CA 1
ATOM 2204 C C . GLY A 1 323 ? -1.279 37.542 57.516 1.00 27.12 323 GLY A C 1
ATOM 2205 O O . GLY A 1 323 ? -1.717 37.841 58.621 1.00 29.82 323 GLY A O 1
ATOM 2206 N N . GLY A 1 324 ? -2.027 37.555 56.419 1.00 25.28 324 GLY A N 1
ATOM 2207 C CA . GLY A 1 324 ? -3.477 37.745 56.472 1.00 25.74 324 GLY A CA 1
ATOM 2208 C C . GLY A 1 324 ? -4.250 36.583 57.082 1.00 24.32 324 GLY A C 1
ATOM 2209 O O . GLY A 1 324 ? -5.393 36.760 57.521 1.00 23.42 324 GLY A O 1
ATOM 2210 N N . LEU A 1 325 ? -3.637 35.398 57.102 1.00 25.72 325 LEU A N 1
ATOM 2211 C CA . LEU A 1 325 ? -4.296 34.188 57.607 1.00 28.21 325 LEU A CA 1
ATOM 2212 C C . LEU A 1 325 ? -4.440 34.201 59.112 1.00 31.80 325 LEU A C 1
ATOM 2213 O O . LEU A 1 325 ? -5.490 33.806 59.632 1.00 35.56 325 LEU A O 1
ATOM 2218 N N . SER A 1 326 ? -3.393 34.644 59.813 1.00 33.49 326 SER A N 1
ATOM 2219 C CA . SER A 1 326 ? -3.403 34.636 61.287 1.00 33.55 326 SER A CA 1
ATOM 2220 C C . SER A 1 326 ? -3.071 35.945 62.003 1.00 34.20 326 SER A C 1
ATOM 2221 O O . SER A 1 326 ? -3.226 36.000 63.212 1.00 35.66 326 SER A O 1
ATOM 2224 N N . TYR A 1 327 ? -2.623 36.987 61.304 1.00 32.10 327 TYR A N 1
ATOM 2225 C CA . TYR A 1 327 ? -2.205 38.218 61.990 1.00 30.46 327 TYR A CA 1
ATOM 2226 C C . TYR A 1 327 ? -3.219 39.343 61.846 1.00 29.86 327 TYR A C 1
ATOM 2227 O O . TYR A 1 327 ? -3.846 39.735 62.822 1.00 32.02 327 TYR A O 1
ATOM 2236 N N . THR A 1 328 ? -3.397 39.863 60.644 1.00 27.90 328 THR A N 1
ATOM 2237 C CA . THR A 1 328 ? -4.402 40.901 60.420 1.00 28.74 328 THR A CA 1
ATOM 2238 C C . THR A 1 328 ? -4.691 40.977 58.926 1.00 25.17 328 THR A C 1
ATOM 2239 O O . THR A 1 328 ? -3.843 40.607 58.119 1.00 25.53 328 THR A O 1
ATOM 2243 N N . HIS A 1 329 ? -5.888 41.428 58.566 1.00 23.86 329 HIS A N 1
ATOM 2244 C CA . HIS A 1 329 ? -6.264 41.573 57.163 1.00 26.07 329 HIS A CA 1
ATOM 2245 C C . HIS A 1 329 ? -7.524 42.414 57.064 1.00 26.65 329 HIS A C 1
ATOM 2246 O O . HIS A 1 329 ? -8.638 41.894 57.116 1.00 24.55 329 HIS A O 1
ATOM 2253 N N . PRO A 1 330 ? -7.353 43.733 56.940 1.00 27.03 330 PRO A N 1
ATOM 2254 C CA . PRO A 1 330 ? -8.502 44.596 56.803 1.00 26.96 330 PRO A CA 1
ATOM 2255 C C . PRO A 1 330 ? -8.981 44.704 55.371 1.00 25.88 330 PRO A C 1
ATOM 2256 O O . PRO A 1 330 ? -10.001 45.335 55.121 1.00 27.71 330 PRO A O 1
ATOM 2260 N N . GLY A 1 331 ? -8.242 44.122 54.434 1.00 25.49 331 GLY A N 1
ATOM 2261 C CA . GLY A 1 331 ? -8.588 44.201 53.021 1.00 28.06 331 GLY A CA 1
ATOM 2262 C C . GLY A 1 331 ? -7.354 43.905 52.198 1.00 28.08 331 GLY A C 1
ATOM 2263 O O . GLY A 1 331 ? -6.348 43.460 52.746 1.00 29.42 331 GLY A O 1
ATOM 2272 N N . TYR A 1 333 ? -4.427 45.004 50.949 1.00 29.26 333 TYR A N 1
ATOM 2273 C CA . TYR A 1 333 ? -3.467 46.081 51.226 1.00 28.97 333 TYR A CA 1
ATOM 2274 C C . TYR A 1 333 ? -2.073 45.513 51.461 1.00 30.38 333 TYR A C 1
ATOM 2275 O O . TYR A 1 333 ? -1.909 44.583 52.236 1.00 29.24 333 TYR A O 1
ATOM 2284 N N . GLY A 1 334 ? -1.061 46.083 50.819 1.00 31.58 334 GLY A N 1
ATOM 2285 C CA . GLY A 1 334 ? 0.299 45.541 50.923 1.00 30.54 334 GLY A CA 1
ATOM 2286 C C . GLY A 1 334 ? 1.115 46.077 52.089 1.00 30.07 334 GLY A C 1
ATOM 2287 O O . GLY A 1 334 ? 2.237 45.615 52.330 1.00 29.98 334 GLY A O 1
ATOM 2296 N N . PHE A 1 336 ? 0.931 45.947 55.368 1.00 29.92 336 PHE A N 1
ATOM 2297 C CA . PHE A 1 336 ? 1.238 45.107 56.508 1.00 29.82 336 PHE A CA 1
ATOM 2298 C C . PHE A 1 336 ? 2.404 44.176 56.175 1.00 29.05 336 PHE A C 1
ATOM 2299 O O . PHE A 1 336 ? 3.281 43.958 57.003 1.00 27.39 336 PHE A O 1
ATOM 2307 N N . ALA A 1 337 ? 2.456 43.691 54.940 1.00 27.84 337 ALA A N 1
ATOM 2308 C CA . ALA A 1 337 ? 3.605 42.901 54.487 1.00 28.89 337 ALA A CA 1
ATOM 2309 C C . ALA A 1 337 ? 4.890 43.742 54.421 1.00 28.96 337 ALA A C 1
ATOM 2310 O O . ALA A 1 337 ? 5.967 43.276 54.793 1.00 27.53 337 ALA A O 1
ATOM 2312 N N . ILE A 1 338 ? 4.758 44.975 53.942 1.00 27.79 338 ILE A N 1
ATOM 2313 C CA . ILE A 1 338 ? 5.874 45.916 53.865 1.00 28.59 338 ILE A CA 1
ATOM 2314 C C . ILE A 1 338 ? 6.444 46.197 55.246 1.00 30.99 338 ILE A C 1
ATOM 2315 O O . ILE A 1 338 ? 7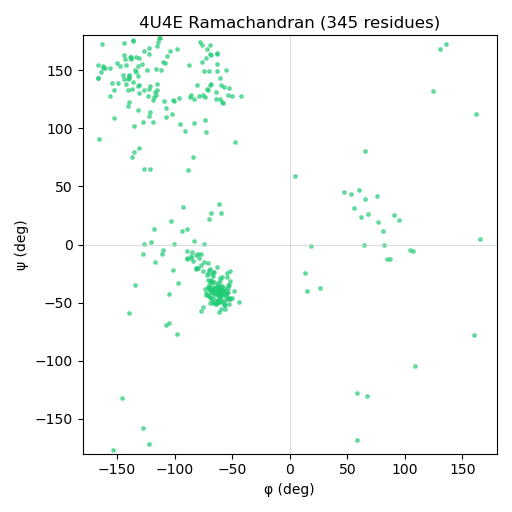.647 46.125 55.444 1.00 35.16 338 ILE A O 1
ATOM 2320 N N . ILE A 1 339 ? 5.559 46.519 56.183 1.00 31.45 339 ILE A N 1
ATOM 2321 C CA . ILE A 1 339 ? 5.928 46.784 57.566 1.00 30.32 339 ILE A CA 1
ATOM 2322 C C . ILE A 1 339 ? 6.762 45.650 58.161 1.00 31.20 339 ILE A C 1
ATOM 2323 O O . ILE A 1 339 ? 7.819 45.891 58.718 1.00 37.32 339 ILE A O 1
ATOM 2328 N N . GLU A 1 340 ? 6.295 44.417 58.042 1.00 31.14 340 GLU A N 1
ATOM 2329 C CA . GLU A 1 340 ? 7.032 43.277 58.590 1.00 31.43 340 GLU A CA 1
ATOM 2330 C C . GLU A 1 340 ? 8.355 43.059 57.845 1.00 32.46 340 GLU A C 1
ATOM 2331 O O . GLU A 1 340 ? 9.371 42.728 58.458 1.00 30.30 340 GLU A O 1
ATOM 2337 N N . ALA A 1 341 ? 8.346 43.246 56.530 1.00 29.18 341 ALA A N 1
ATOM 2338 C CA . ALA A 1 341 ? 9.570 43.097 55.753 1.00 33.07 341 ALA A CA 1
ATOM 2339 C C . ALA A 1 341 ? 10.622 44.094 56.234 1.00 34.11 341 ALA A C 1
ATOM 2340 O O . ALA A 1 341 ? 11.798 43.745 56.393 1.00 38.27 341 ALA A O 1
ATOM 2342 N N . VAL A 1 342 ? 10.197 45.323 56.493 1.00 31.41 342 VAL A N 1
ATOM 2343 C CA . VAL A 1 342 ? 11.124 46.333 56.958 1.00 31.88 342 VAL A CA 1
ATOM 2344 C C . VAL A 1 342 ? 11.700 45.908 58.298 1.00 34.09 342 VAL A C 1
ATOM 2345 O O . VAL A 1 342 ? 12.918 45.908 58.486 1.00 35.95 342 VAL A O 1
ATOM 2349 N N . ARG A 1 343 ? 10.820 45.524 59.216 1.00 33.06 343 ARG A N 1
ATOM 2350 C CA . ARG A 1 343 ? 11.233 45.126 60.556 1.00 33.07 343 ARG A CA 1
ATOM 2351 C C . ARG A 1 343 ? 12.245 43.998 60.543 1.00 35.24 343 ARG A C 1
ATOM 2352 O O . ARG A 1 343 ? 13.262 44.068 61.222 1.00 36.68 343 ARG A O 1
ATOM 2360 N N . GLN A 1 344 ? 11.972 42.960 59.769 1.00 38.26 344 GLN A N 1
ATOM 2361 C CA . GLN A 1 344 ? 12.910 41.861 59.645 1.00 38.28 344 GLN A CA 1
ATOM 2362 C C . GLN A 1 344 ? 14.267 42.344 59.117 1.00 39.36 344 GLN A C 1
ATOM 2363 O O . GLN A 1 344 ? 15.310 41.918 59.605 1.00 39.10 344 GLN A O 1
ATOM 2369 N N . LEU A 1 345 ? 14.238 43.246 58.138 1.00 39.76 345 LEU A N 1
ATOM 2370 C CA . LEU A 1 345 ? 15.456 43.737 57.489 1.00 42.55 345 LEU A CA 1
ATOM 2371 C C . LEU A 1 345 ? 16.301 44.641 58.386 1.00 42.01 345 LEU A C 1
ATOM 2372 O O . LEU A 1 345 ? 17.517 44.684 58.238 1.00 38.52 345 LEU A O 1
ATOM 2377 N N . ARG A 1 346 ? 15.642 45.365 59.295 1.00 43.62 3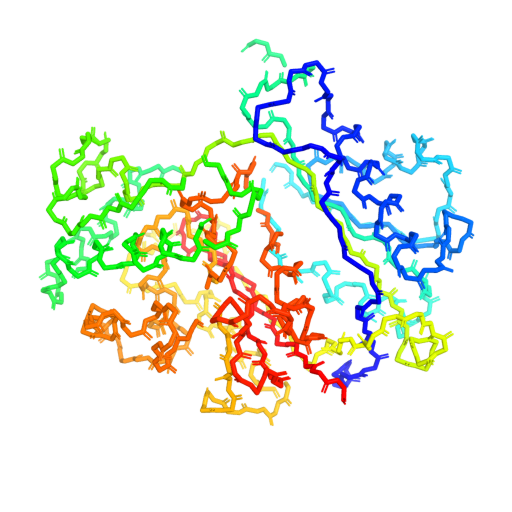46 ARG A N 1
ATOM 2378 C CA . ARG A 1 346 ? 16.319 46.176 60.308 1.00 42.11 346 ARG A CA 1
ATOM 2379 C C . ARG A 1 346 ? 16.727 45.350 61.525 1.00 45.94 346 ARG A C 1
ATOM 2380 O O . ARG A 1 346 ? 17.244 45.896 62.495 1.00 46.81 346 ARG A O 1
ATOM 2388 N N . HIS A 1 347 ? 16.487 44.042 61.474 1.00 46.39 347 HIS A N 1
ATOM 2389 C CA . HIS A 1 347 ? 16.738 43.145 62.597 1.00 46.57 347 HIS A CA 1
ATOM 2390 C C . HIS A 1 347 ? 16.024 43.577 63.879 1.00 48.25 347 HIS A C 1
ATOM 2391 O O . HIS A 1 347 ? 16.503 43.310 64.981 1.00 52.38 347 HIS A O 1
ATOM 2398 N N . ASP A 1 348 ? 14.864 44.212 63.730 1.00 42.41 348 ASP A N 1
ATOM 2399 C CA . ASP A 1 348 ? 14.077 44.683 64.867 1.00 41.45 348 ASP A CA 1
ATOM 2400 C C . ASP A 1 348 ? 13.808 43.605 65.911 1.00 38.43 348 ASP A C 1
ATOM 2401 O O . ASP A 1 348 ? 13.519 43.931 67.052 1.00 41.14 348 ASP A O 1
ATOM 2406 N N . TYR A 1 349 ? 13.874 42.333 65.519 1.00 40.86 349 TYR A N 1
ATOM 2407 C CA . TYR A 1 349 ? 13.536 41.221 66.420 1.00 43.76 349 TYR A CA 1
ATOM 2408 C C . TYR A 1 349 ? 14.765 40.485 66.967 1.00 46.96 349 TYR A C 1
ATOM 2409 O O . TYR A 1 349 ? 14.655 39.348 67.431 1.00 42.84 349 TYR A O 1
ATOM 2418 N N . ALA A 1 350 ? 15.923 41.144 66.925 1.00 52.12 350 ALA A N 1
ATOM 2419 C CA . ALA A 1 350 ? 17.178 40.596 67.444 1.00 58.42 350 ALA A CA 1
ATOM 2420 C C . ALA A 1 350 ? 17.003 39.926 68.809 1.00 54.11 350 ALA A C 1
ATOM 2421 O O . ALA A 1 350 ? 17.436 38.792 69.010 1.00 62.96 350 ALA A O 1
ATOM 2423 N N . ASP A 1 351 ? 16.359 40.631 69.736 1.00 56.80 351 ASP A N 1
ATOM 2424 C CA . ASP A 1 351 ? 16.085 40.088 71.070 1.00 63.64 351 ASP A CA 1
ATOM 2425 C C . ASP A 1 351 ? 15.326 38.766 71.065 1.00 65.15 351 ASP A C 1
ATOM 2426 O O . ASP A 1 351 ? 15.667 37.852 71.807 1.00 66.21 351 ASP A O 1
ATOM 2431 N N . GLN A 1 352 ? 14.320 38.659 70.208 1.00 57.91 352 GLN A N 1
ATOM 2432 C CA . GLN A 1 352 ? 13.247 37.691 70.402 1.00 54.36 352 GLN A CA 1
ATOM 2433 C C . GLN A 1 352 ? 13.467 36.350 69.705 1.00 59.20 352 GLN A C 1
ATOM 2434 O O . GLN A 1 352 ? 12.502 35.698 69.281 1.00 63.14 352 GLN A O 1
ATOM 2440 N N . GLY A 1 353 ? 14.730 35.939 69.591 1.00 52.45 353 GLY A N 1
ATOM 2441 C CA . GLY A 1 353 ? 15.065 34.577 69.184 1.00 54.84 353 GLY A CA 1
ATOM 2442 C C . GLY A 1 353 ? 14.689 34.247 67.752 1.00 57.86 353 GLY A C 1
ATOM 2443 O O . GLY A 1 353 ? 15.015 35.000 66.830 1.00 54.58 353 GLY A O 1
ATOM 2444 N N . ILE A 1 354 ? 14.000 33.118 67.570 1.00 54.65 354 ILE A N 1
ATOM 2445 C CA . ILE A 1 354 ? 13.671 32.615 66.227 1.00 51.59 354 ILE A CA 1
ATOM 2446 C C . ILE A 1 354 ? 12.766 33.545 65.423 1.00 49.68 354 ILE A C 1
ATOM 2447 O O . ILE A 1 354 ? 12.708 33.424 64.200 1.00 55.69 354 ILE A O 1
ATOM 2452 N N . ARG A 1 355 ? 12.063 34.457 66.091 1.00 43.14 355 ARG A N 1
ATOM 2453 C CA . ARG A 1 355 ? 11.244 35.434 65.388 1.00 43.74 355 ARG A CA 1
ATOM 2454 C C . ARG A 1 355 ? 12.050 36.187 64.339 1.00 45.69 355 ARG A C 1
ATOM 2455 O O . ARG A 1 355 ? 11.556 36.435 63.248 1.00 48.52 355 ARG A O 1
ATOM 2463 N N . GLN A 1 356 ? 13.284 36.553 64.673 1.00 44.62 356 GLN A N 1
ATOM 2464 C CA . GLN A 1 356 ? 14.145 37.234 63.722 1.00 42.24 356 GLN A CA 1
ATOM 2465 C C . GLN A 1 356 ? 14.604 36.274 62.643 1.00 45.94 356 GLN A C 1
ATOM 2466 O O . GLN A 1 356 ? 15.039 35.159 62.934 1.00 51.34 356 GLN A O 1
ATOM 2472 N N . VAL A 1 357 ? 14.510 36.726 61.397 1.00 45.02 357 VAL A N 1
ATOM 2473 C CA . VAL A 1 357 ? 14.965 35.955 60.257 1.00 43.87 357 VAL A CA 1
ATOM 2474 C C . VAL A 1 357 ? 16.482 36.070 60.161 1.00 45.74 357 VAL A C 1
ATOM 2475 O O . VAL A 1 357 ? 17.024 37.183 60.162 1.00 49.16 357 VAL A O 1
ATOM 2479 N N . PRO A 1 358 ? 17.175 34.921 60.083 1.00 54.10 358 PRO A N 1
ATOM 2480 C CA . PRO A 1 358 ? 18.636 34.919 60.007 1.00 58.88 358 PRO A CA 1
ATOM 2481 C C . PRO A 1 358 ? 19.193 35.652 58.791 1.00 65.56 358 PRO A C 1
ATOM 2482 O O . PRO A 1 358 ? 18.818 35.347 57.657 1.00 65.44 358 PRO A O 1
ATOM 2486 N N . ASN A 1 359 ? 20.076 36.615 59.054 1.00 72.76 359 ASN A N 1
ATOM 2487 C CA . ASN A 1 359 ? 20.861 37.303 58.023 1.00 74.48 359 ASN A CA 1
ATOM 2488 C C . ASN A 1 359 ? 19.997 38.033 57.005 1.00 69.61 359 ASN A C 1
ATOM 2489 O O . ASN A 1 359 ? 20.214 37.935 55.792 1.00 68.91 359 ASN A O 1
ATOM 2494 N N . CYS A 1 360 ? 19.028 38.782 57.518 1.00 56.94 360 CYS A N 1
ATOM 2495 C CA . CYS A 1 360 ? 18.040 39.417 56.673 1.00 49.86 360 CYS A CA 1
ATOM 2496 C C . CYS A 1 360 ? 18.665 40.585 55.916 1.00 42.61 360 CYS A C 1
ATOM 2497 O O . CYS A 1 360 ? 18.805 41.688 56.448 1.00 43.46 360 CYS A O 1
ATOM 2500 N N . GLU A 1 361 ? 19.066 40.306 54.678 1.00 41.06 361 GLU A N 1
ATOM 2501 C CA . GLU A 1 361 ? 19.596 41.317 53.765 1.00 47.39 361 GLU A CA 1
ATOM 2502 C C . GLU A 1 361 ? 18.587 41.714 52.678 1.00 41.76 361 GLU A C 1
ATOM 2503 O O . GLU A 1 361 ? 18.455 42.896 52.360 1.00 37.19 361 GLU A O 1
ATOM 2509 N N . LEU A 1 362 ? 17.894 40.728 52.107 1.00 38.19 362 LEU A N 1
ATOM 2510 C CA . LEU A 1 362 ? 16.975 40.969 50.996 1.00 37.91 362 LEU A CA 1
ATOM 2511 C C . LEU A 1 362 ? 15.622 40.308 51.219 1.00 36.78 362 LEU A C 1
ATOM 2512 O O . LEU A 1 362 ? 15.536 39.149 51.643 1.00 33.19 362 LEU A O 1
ATOM 2517 N N . ALA A 1 363 ? 14.569 41.058 50.916 1.00 34.51 363 ALA A N 1
ATOM 2518 C CA . ALA A 1 363 ? 13.208 40.562 51.061 1.00 33.23 363 ALA A CA 1
ATOM 2519 C C . ALA A 1 363 ? 12.393 40.885 49.840 1.00 32.13 363 ALA A C 1
ATOM 2520 O O . ALA A 1 363 ? 12.607 41.909 49.187 1.00 27.80 363 ALA A O 1
ATOM 2522 N N . ILE A 1 364 ? 11.452 39.991 49.549 1.00 32.62 364 ILE A N 1
ATOM 2523 C CA . ILE A 1 364 ? 10.513 40.174 48.463 1.00 30.56 364 ILE A CA 1
ATOM 2524 C C . ILE A 1 364 ? 9.114 40.291 49.059 1.00 29.42 364 ILE A C 1
ATOM 2525 O O . ILE A 1 364 ? 8.737 39.519 49.952 1.00 26.20 364 ILE A O 1
ATOM 2530 N N . VAL A 1 365 ? 8.372 41.290 48.589 1.00 28.83 365 VAL A N 1
ATOM 2531 C CA . VAL A 1 365 ? 6.999 41.514 49.021 1.00 30.35 365 VAL A CA 1
ATOM 2532 C C . VAL A 1 365 ? 6.121 41.388 47.791 1.00 30.84 365 VAL A C 1
ATOM 2533 O O . VAL A 1 365 ? 6.346 42.084 46.817 1.00 29.69 365 VAL A O 1
ATOM 2537 N N . HIS A 1 366 ? 5.121 40.514 47.825 1.00 28.92 366 HIS A N 1
ATOM 2538 C CA . HIS A 1 366 ? 4.305 40.293 46.641 1.00 27.90 366 HIS A CA 1
ATOM 2539 C C . HIS A 1 366 ? 2.830 40.132 46.964 1.00 29.21 366 HIS A C 1
ATOM 2540 O O . HIS A 1 366 ? 2.466 39.518 47.956 1.00 25.57 366 HIS A O 1
ATOM 2547 N N . GLY A 1 367 ? 1.982 40.680 46.101 1.00 29.83 367 GLY A N 1
ATOM 2548 C CA . GLY A 1 367 ? 0.557 40.410 46.172 1.00 28.91 367 GLY A CA 1
ATOM 2549 C C . GLY A 1 367 ? -0.041 40.171 44.803 1.00 26.49 367 GLY A C 1
ATOM 2550 O O . GLY A 1 367 ? 0.240 40.904 43.865 1.00 26.78 367 GLY A O 1
ATOM 2551 N N . THR A 1 368 ? -0.848 39.121 44.699 1.00 27.91 368 THR A N 1
ATOM 2552 C CA . THR A 1 368 ? -1.647 38.837 43.504 1.00 29.09 368 THR A CA 1
ATOM 2553 C C . THR A 1 368 ? -3.101 39.105 43.880 1.00 29.93 368 THR A C 1
ATOM 2554 O O . THR A 1 368 ? -3.611 38.533 44.837 1.00 30.07 368 THR A O 1
ATOM 2558 N N . GLY A 1 369 ? -3.762 39.980 43.136 1.00 30.40 369 GLY A N 1
ATOM 2559 C CA . GLY A 1 369 ? -5.113 40.406 43.479 1.00 32.92 369 GLY A CA 1
ATOM 2560 C C . GLY A 1 369 ? -6.074 40.250 42.323 1.00 35.57 369 GLY A C 1
ATOM 2561 O O . GLY A 1 369 ? -5.816 39.475 41.398 1.00 33.57 369 GLY A O 1
ATOM 2562 N N . GLY A 1 370 ? -7.171 41.005 42.367 1.00 34.59 370 GLY A N 1
ATOM 2563 C CA . GLY A 1 370 ? -8.226 40.899 41.369 1.00 36.05 370 GLY A CA 1
ATOM 2564 C C . GLY A 1 370 ? -8.741 39.476 41.381 1.00 37.29 370 GLY A C 1
ATOM 2565 O O . GLY A 1 370 ? -9.074 38.929 42.435 1.00 44.09 370 GLY A O 1
ATOM 2566 N N . VAL A 1 371 ? -8.779 38.862 40.213 1.00 37.07 371 VAL A N 1
ATOM 2567 C CA . VAL A 1 371 ? -9.097 37.450 40.139 1.00 42.66 371 VAL A CA 1
ATOM 2568 C C . VAL A 1 371 ? -7.899 36.791 39.457 1.00 38.78 371 VAL A C 1
ATOM 2569 O O . VAL A 1 371 ? -7.982 36.278 38.342 1.00 33.60 371 VAL A O 1
ATOM 2573 N N . LEU A 1 372 ? -6.769 36.866 40.166 1.00 34.32 372 LEU A N 1
ATOM 2574 C CA . LEU A 1 372 ? -5.450 36.470 39.666 1.00 34.04 372 LEU A CA 1
ATOM 2575 C C . LEU A 1 372 ? -5.019 37.307 38.461 1.00 33.19 372 LEU A C 1
ATOM 2576 O O . LEU A 1 372 ? -4.149 36.902 37.679 1.00 30.17 372 LEU A O 1
ATOM 2581 N N . SER A 1 373 ? -5.606 38.500 38.374 1.00 32.66 373 SER A N 1
ATOM 2582 C CA . SER A 1 373 ? -5.558 39.340 37.194 1.00 33.31 373 SER A CA 1
ATOM 2583 C C . SER A 1 373 ? -4.706 40.590 37.404 1.00 30.51 373 SER A C 1
ATOM 2584 O O . SER A 1 373 ? -4.512 41.372 36.480 1.00 32.44 373 SER A O 1
ATOM 2587 N N . SER A 1 374 ? -4.221 40.796 38.621 1.00 31.11 374 SER A N 1
ATOM 2588 C CA . SER A 1 374 ? -3.316 41.906 38.898 1.00 32.30 374 SER A CA 1
ATOM 2589 C C . SER A 1 374 ? -2.270 41.476 39.916 1.00 29.11 374 SER A C 1
ATOM 2590 O O . SER A 1 374 ? -2.452 40.502 40.653 1.00 24.72 374 SER A O 1
ATOM 2593 N N . ALA A 1 375 ? -1.165 42.200 39.951 1.00 25.97 375 ALA A N 1
ATOM 2594 C CA . ALA A 1 375 ? -0.095 41.857 40.867 1.00 24.97 375 ALA A CA 1
ATOM 2595 C C . ALA A 1 375 ? 0.911 42.981 40.965 1.00 22.49 375 ALA A C 1
ATOM 2596 O O . ALA A 1 375 ? 1.051 43.790 40.059 1.00 22.55 375 ALA A O 1
ATOM 2598 N N . GLY A 1 376 ? 1.597 43.020 42.093 1.00 23.07 376 GLY A N 1
ATOM 2599 C CA . GLY A 1 376 ? 2.647 43.998 42.342 1.00 24.98 376 GLY A CA 1
ATOM 2600 C C . GLY A 1 376 ? 3.706 43.285 43.143 1.00 24.11 376 GLY A C 1
ATOM 2601 O O . GLY A 1 376 ? 3.392 42.454 43.984 1.00 22.81 376 GLY A O 1
ATOM 2602 N N . THR A 1 377 ? 4.966 43.590 42.870 1.00 25.74 377 THR A N 1
ATOM 2603 C CA . THR A 1 377 ? 6.064 42.888 43.508 1.00 26.67 377 THR A CA 1
ATOM 2604 C C . THR A 1 377 ? 7.169 43.887 43.832 1.00 27.13 377 THR A C 1
ATOM 2605 O O . THR A 1 377 ? 7.536 44.703 42.992 1.00 27.66 377 THR A O 1
ATOM 2609 N N . ALA A 1 378 ? 7.692 43.824 45.052 1.00 25.77 378 ALA A N 1
ATOM 2610 C CA . ALA A 1 378 ? 8.772 44.710 45.453 1.00 27.96 378 ALA A CA 1
ATOM 2611 C C . ALA A 1 378 ? 9.909 43.959 46.120 1.00 27.80 378 ALA A C 1
ATOM 2612 O O . ALA A 1 378 ? 9.710 42.984 46.836 1.00 29.94 378 ALA A O 1
ATOM 2614 N N . ILE A 1 379 ? 11.113 44.439 45.866 1.00 28.13 379 ILE A N 1
ATOM 2615 C CA . ILE A 1 379 ? 12.303 43.912 46.489 1.00 29.06 379 ILE A CA 1
ATOM 2616 C C . ILE A 1 379 ? 12.937 45.031 47.306 1.00 30.20 379 ILE A C 1
ATOM 2617 O O . ILE A 1 379 ? 13.178 46.136 46.796 1.00 32.03 379 ILE A O 1
ATOM 2622 N N . LEU A 1 380 ? 13.175 44.728 48.581 1.00 31.63 380 LEU A N 1
ATOM 2623 C CA . LEU A 1 380 ? 13.696 45.678 49.562 1.00 32.87 380 LEU A CA 1
ATOM 2624 C C . LEU A 1 380 ? 14.974 45.127 50.198 1.00 34.01 380 LEU A C 1
ATOM 2625 O O . LEU A 1 380 ? 15.131 43.908 50.350 1.00 31.88 380 LEU A O 1
ATOM 2630 N N . GLY A 1 381 ? 15.866 46.028 50.604 1.00 36.11 381 GLY A N 1
ATOM 2631 C CA . GLY A 1 381 ? 17.174 45.623 51.111 1.00 37.42 381 GLY A CA 1
ATOM 2632 C C . GLY A 1 381 ? 17.677 46.396 52.312 1.00 36.24 381 GLY A C 1
ATOM 2633 O O . GLY A 1 381 ? 17.415 47.586 52.450 1.00 32.70 381 GLY A O 1
ATOM 2634 N N . ARG A 1 382 ? 18.401 45.691 53.179 1.00 40.19 382 ARG A N 1
ATOM 2635 C CA . ARG A 1 382 ? 19.120 46.296 54.302 1.00 43.00 382 ARG A CA 1
ATOM 2636 C C . ARG A 1 382 ? 20.342 47.016 53.735 1.00 44.12 382 ARG A C 1
ATOM 2637 O O . ARG A 1 382 ? 21.297 46.370 53.308 1.00 43.76 382 ARG A O 1
ATOM 2645 N N . VAL A 1 383 ? 20.300 48.344 53.710 1.00 40.65 383 VAL A N 1
ATOM 2646 C CA . VAL A 1 383 ? 21.254 49.133 52.903 1.00 50.16 383 VAL A CA 1
ATOM 2647 C C . VAL A 1 383 ? 22.714 48.653 52.961 1.00 54.31 383 VAL A C 1
ATOM 2648 O O . VAL A 1 383 ? 23.283 48.458 54.036 1.00 54.23 383 VAL A O 1
#

Foldseek 3Di:
DLFQFKWWQFKFKAPAKFQDAPQWFLNRQLRQQQRRQVSFPHGPVQDQAEEEEADASVVNCVVNVHDHLYYYYDDVDADACVVVVVVSVCQVVVSDFKHKYKYFGQQPNRHDDPDVVLQQQLLVVLVVQPQDLLLLLLLLQQLLLLLLAPQWLHDHDDSVCQCPADADDPPHHLLFAFDAMGMMIMIMMGTPVVSVVTDAQIKTFGFKFKFFDDPDDDGDRQAQLRLLRGLVRRCCSVDDPLPAQAEEARRGSVRRLRSCCSNPVDDRSCSSVVPPPVQAHQPHVYHNNNSHRSIGHCNPYNVVVSVLVCLQSQVCVPSPSSRGPPNFKYKGKYQDDSSGIIMITMMGRD

Sequence (350 aa):
TLSGKTAIVGVAESSDQIGKVPDKPAIALHAEAALNALEEAGLTLRDVDGLLTAGISPLELGEYLGIEPSYTDGTAVGSSFVIHLAHAAAAIVTGRCSVALITHGESGRSRVGPPPVGAYALACSRHAEYGTTKEQLAEIAVATRKWALNPKAYRDPITIEDVLNSRPIVWPFNLLDCCLVTDAGGACVVTSIERARDLRQHPVAILGVGESHDHSIISQPSLTSFAARRSGQAAFKAGVTHDDIDLAIYDSFTYTVLLSLEDLGFCAKGEGGAFVSGQRTAPGGDFPNTNGGGLSYTHPGYGFAIIEAVRQLRHDYADQGIRQVPNCELAIVHGTGGVLSSAGTAILGRV

B-factor: mean 39.83, std 11.89, range [12.59, 98.67]

CATH classification: 3.40.47.10

Organism: Sphaerobacter thermophilus (strain ATCC 49802 / DSM 20745 / KCCM 41009 / NCIMB 13125 / S 6022) (NCBI:txid479434)